Protein AF-A0A7S2Z656-F1 (afdb_monomer_lite)

Organism: NCBI:txid464258

Radius of gyration: 28.04 Å; chains: 1; bounding box: 81×66×57 Å

Secondary structure (DSSP, 8-state):
----STHHHHHHHHTTSS----------SSSSSSTTSSSS-S------------TT---GGGGS--S----TTSHHHHHHHHHHHHHHHHHHHHHHHHHTTT-HHHHHHHHHTTPPPHHHHHHHHSPTT---EEE-TTTTTTTSTT---GGGGEEEEEEEETTEEEEEEEE-TTTGGG-B-HHHHHHHHHHHHHHHHTT--EEEEEEE--B-GGGGGGTSSSTTSTHHHHHHHHHHHHTT--EEEEEEEEE-GGGGHHHHTSSEEEE-TTSS--

pLDDT: mean 81.12, std 24.1, range [29.09, 98.69]

Structure (mmCIF, N/CA/C/O backbone):
data_AF-A0A7S2Z656-F1
#
_entry.id   AF-A0A7S2Z656-F1
#
loop_
_atom_site.group_PDB
_atom_site.id
_atom_site.type_symbol
_atom_site.label_atom_id
_atom_site.label_alt_id
_atom_site.label_comp_id
_atom_site.label_asym_id
_atom_site.label_entity_id
_atom_site.label_seq_id
_atom_site.pdbx_PDB_ins_code
_atom_site.Cartn_x
_atom_site.Cartn_y
_atom_site.Cartn_z
_atom_site.occupancy
_atom_site.B_iso_or_equiv
_atom_site.auth_seq_id
_atom_site.auth_comp_id
_atom_site.auth_asym_id
_atom_site.auth_atom_id
_atom_site.pdbx_PDB_model_num
ATOM 1 N N . MET A 1 1 ? -17.401 15.871 -25.316 1.00 32.41 1 MET A N 1
ATOM 2 C CA . MET A 1 1 ? -17.814 14.652 -26.057 1.00 32.41 1 MET A CA 1
ATOM 3 C C . MET A 1 1 ? -16.528 13.910 -26.417 1.00 32.41 1 MET A C 1
ATOM 5 O O . MET A 1 1 ? -15.696 14.528 -27.047 1.00 32.41 1 MET A O 1
ATOM 9 N N . SER A 1 2 ? -16.171 12.695 -26.002 1.00 30.98 2 SER A N 1
ATOM 10 C CA . SER A 1 2 ? -16.834 11.557 -25.362 1.00 30.98 2 SER A CA 1
ATOM 11 C C . SER A 1 2 ? -15.765 10.819 -24.525 1.00 30.98 2 SER A C 1
ATOM 13 O O . SER A 1 2 ? -14.747 10.398 -25.069 1.00 30.98 2 SER A O 1
ATOM 15 N N . SER A 1 3 ? -15.976 10.663 -23.212 1.00 32.66 3 SER A N 1
ATOM 16 C CA . SER A 1 3 ? -15.081 9.944 -22.279 1.00 32.66 3 SER A CA 1
ATOM 17 C C . SER A 1 3 ? -15.371 8.432 -22.198 1.00 32.66 3 SER A C 1
ATOM 19 O O . SER A 1 3 ? -14.953 7.751 -21.266 1.00 32.66 3 SER A O 1
ATOM 21 N N . SER A 1 4 ? -16.078 7.877 -23.186 1.00 32.91 4 SER A N 1
ATOM 22 C CA . SER A 1 4 ? -16.589 6.497 -23.164 1.00 32.91 4 SER A CA 1
ATOM 23 C C . SER A 1 4 ? -15.585 5.436 -23.662 1.00 32.91 4 SER A C 1
ATOM 25 O O . SER A 1 4 ? -15.731 4.251 -23.366 1.00 32.91 4 SER A O 1
ATOM 27 N N . SER A 1 5 ? -14.529 5.831 -24.384 1.00 32.47 5 SER A N 1
ATOM 28 C CA . SER A 1 5 ? -13.668 4.881 -25.115 1.00 32.47 5 SER A CA 1
ATOM 29 C C . SER A 1 5 ? -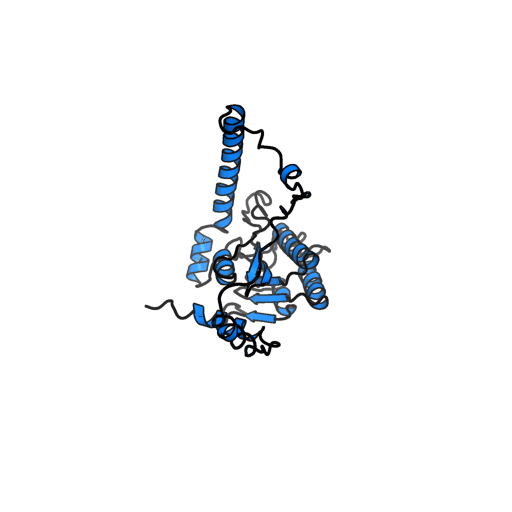12.594 4.184 -24.255 1.00 32.47 5 SER A C 1
ATOM 31 O O . SER A 1 5 ? -12.177 3.067 -24.561 1.00 32.47 5 SER A O 1
ATOM 33 N N . ALA A 1 6 ? -12.179 4.780 -23.130 1.00 37.09 6 ALA A N 1
ATOM 34 C CA . ALA A 1 6 ? -11.079 4.248 -22.313 1.00 37.09 6 ALA A CA 1
ATOM 35 C C . ALA A 1 6 ? -11.464 3.017 -21.463 1.00 37.09 6 ALA A C 1
ATOM 37 O O . ALA A 1 6 ? -10.620 2.157 -21.221 1.00 37.09 6 ALA A O 1
ATOM 38 N N . ARG A 1 7 ? -12.744 2.864 -21.080 1.00 36.34 7 ARG A N 1
ATOM 39 C CA . ARG A 1 7 ? -13.218 1.702 -20.296 1.00 36.34 7 ARG A CA 1
ATOM 40 C C . ARG A 1 7 ? -13.149 0.379 -21.069 1.00 36.34 7 ARG A C 1
ATOM 42 O O . ARG A 1 7 ? -12.982 -0.669 -20.458 1.00 36.34 7 ARG A O 1
ATOM 49 N N . LYS A 1 8 ? -13.261 0.396 -22.403 1.00 32.91 8 LYS A N 1
ATOM 50 C CA . LYS A 1 8 ? -13.384 -0.839 -23.203 1.00 32.91 8 LYS A CA 1
ATOM 51 C C . LYS A 1 8 ? -12.058 -1.531 -23.538 1.00 32.91 8 LYS A C 1
ATOM 53 O O . LYS A 1 8 ? -12.087 -2.714 -23.861 1.00 32.91 8 LYS A O 1
ATOM 58 N N . ARG A 1 9 ? -10.904 -0.854 -23.450 1.00 32.84 9 ARG A N 1
ATOM 59 C CA . ARG A 1 9 ? -9.610 -1.467 -23.829 1.00 32.84 9 ARG A CA 1
ATOM 60 C C . ARG A 1 9 ? -8.923 -2.270 -22.726 1.00 32.84 9 ARG A C 1
ATOM 62 O O . ARG A 1 9 ? -8.186 -3.181 -23.066 1.00 32.84 9 ARG A O 1
ATOM 69 N N . LEU A 1 10 ? -9.185 -1.989 -21.449 1.00 35.34 10 LEU A N 1
ATOM 70 C CA . LEU A 1 10 ? -8.609 -2.758 -20.331 1.00 35.34 10 LEU A CA 1
ATOM 71 C C . LEU A 1 10 ? -9.388 -4.053 -20.036 1.00 35.34 10 LEU A C 1
ATOM 73 O O . LEU A 1 10 ? -8.791 -5.070 -19.701 1.00 35.34 10 LEU A O 1
ATOM 77 N N . LEU A 1 11 ? -10.709 -4.049 -20.243 1.00 38.12 11 LEU A N 1
ATOM 78 C CA . LEU A 1 11 ? -11.568 -5.227 -20.040 1.00 38.12 11 LEU A CA 1
ATOM 79 C C . LEU A 1 11 ? -11.436 -6.283 -21.153 1.00 38.12 11 LEU A C 1
ATOM 81 O O . LEU A 1 11 ? -11.647 -7.467 -20.906 1.00 38.12 11 LEU A O 1
ATOM 85 N N . GLY A 1 12 ? -11.077 -5.871 -22.375 1.00 30.33 12 GLY A N 1
ATOM 86 C CA . GLY A 1 12 ? -10.987 -6.773 -23.531 1.00 30.33 12 GLY A CA 1
ATOM 87 C C . GLY A 1 12 ? -9.816 -7.756 -23.471 1.00 30.33 12 GLY A C 1
ATOM 88 O O . GLY A 1 12 ? -9.918 -8.858 -24.007 1.00 30.33 12 GLY A O 1
ATOM 89 N N . THR A 1 13 ? -8.725 -7.384 -22.802 1.00 37.53 13 THR A N 1
ATOM 90 C CA . THR A 1 13 ? -7.553 -8.251 -22.642 1.00 37.53 13 THR A CA 1
ATOM 91 C C . THR A 1 13 ? -7.741 -9.221 -21.482 1.00 37.53 13 THR A C 1
ATOM 93 O O . THR A 1 13 ? -7.454 -10.393 -21.660 1.00 37.53 13 THR A O 1
ATOM 96 N N . ALA A 1 14 ? -8.325 -8.799 -20.353 1.00 36.00 14 ALA A N 1
ATOM 97 C CA . ALA A 1 14 ? -8.536 -9.665 -19.184 1.00 36.00 14 ALA A CA 1
ATOM 98 C C . ALA A 1 14 ? -9.486 -10.855 -19.448 1.00 36.00 14 ALA A C 1
ATOM 100 O O . ALA A 1 14 ? -9.291 -11.943 -18.909 1.00 36.00 14 ALA A O 1
ATOM 101 N N . GLY A 1 15 ? -10.490 -10.678 -20.315 1.00 33.12 15 GLY A N 1
ATOM 102 C CA . GLY A 1 15 ? -11.538 -11.678 -20.555 1.00 33.12 15 GLY A CA 1
ATOM 103 C C . GLY A 1 15 ? -11.130 -12.915 -21.367 1.00 33.12 15 GLY A C 1
ATOM 104 O O . GLY A 1 15 ? -11.911 -13.859 -21.444 1.00 33.12 15 GLY A O 1
ATOM 105 N N . ARG A 1 16 ? -9.935 -12.951 -21.978 1.00 34.66 16 ARG A N 1
ATOM 106 C CA . ARG A 1 16 ? -9.470 -14.112 -22.768 1.00 34.66 16 ARG A CA 1
ATOM 107 C C . ARG A 1 16 ? -8.571 -15.089 -22.001 1.00 34.66 16 ARG A C 1
ATOM 109 O O . ARG A 1 16 ? -8.276 -16.151 -22.534 1.00 34.66 16 ARG A O 1
ATOM 116 N N . PHE A 1 17 ? -8.177 -14.778 -20.765 1.00 41.44 17 PHE A N 1
ATOM 117 C CA . PHE A 1 17 ? -7.132 -15.531 -20.054 1.00 41.44 17 PHE A CA 1
ATOM 118 C C . PHE A 1 17 ? -7.624 -16.683 -19.158 1.00 41.44 17 PHE A C 1
ATOM 120 O O . PHE A 1 17 ? -6.795 -17.440 -18.664 1.00 41.44 17 PHE A O 1
ATOM 127 N N . PHE A 1 18 ? -8.938 -16.874 -18.958 1.00 35.19 18 PHE A N 1
ATOM 128 C CA . PHE A 1 18 ? -9.457 -17.889 -18.014 1.00 35.19 18 PHE A CA 1
ATOM 129 C C . PHE A 1 18 ? -10.428 -18.936 -18.580 1.00 35.19 18 PHE A C 1
ATOM 131 O O . PHE A 1 18 ? -10.964 -19.734 -17.816 1.00 35.19 18 PHE A O 1
ATOM 138 N N . ALA A 1 19 ? -10.649 -18.990 -19.894 1.00 34.12 19 ALA A N 1
ATOM 139 C CA . ALA A 1 19 ? -11.658 -19.875 -20.479 1.00 34.12 19 ALA A CA 1
ATOM 140 C C . ALA A 1 19 ? -11.052 -21.090 -21.198 1.00 34.12 19 ALA A C 1
ATOM 142 O O . ALA A 1 19 ? -10.968 -21.087 -22.421 1.00 34.12 19 ALA A O 1
ATOM 143 N N . LEU A 1 20 ? -10.694 -22.148 -20.462 1.00 30.39 20 LEU A N 1
ATOM 144 C CA . LEU A 1 20 ? -10.602 -23.510 -21.006 1.00 30.39 20 LEU A CA 1
ATOM 145 C C . LEU A 1 20 ? -11.008 -24.540 -19.938 1.00 30.39 20 LEU A C 1
ATOM 147 O O . LEU A 1 20 ? -10.500 -24.508 -18.822 1.00 30.39 20 LEU A O 1
ATOM 151 N N . SER A 1 21 ? -11.881 -25.468 -20.350 1.00 30.23 21 SER A N 1
ATOM 152 C CA . SER A 1 21 ? -12.514 -26.577 -19.609 1.00 30.23 21 SER A CA 1
ATOM 153 C C . SER A 1 21 ? -13.906 -26.273 -19.048 1.00 30.23 21 SER A C 1
ATOM 155 O O . SER A 1 21 ? -14.016 -25.871 -17.897 1.00 30.23 21 SER A O 1
ATOM 157 N N . GLN A 1 22 ? -14.951 -26.488 -19.868 1.00 29.09 22 GLN A N 1
ATOM 158 C CA . GLN A 1 22 ? -16.228 -27.141 -19.503 1.00 29.09 22 GLN A CA 1
ATOM 159 C C . GLN A 1 22 ? -17.096 -27.398 -20.753 1.00 29.09 22 GLN A C 1
ATOM 161 O O . GLN A 1 22 ? -17.398 -26.464 -21.492 1.00 29.09 22 GLN A O 1
ATOM 166 N N . ALA A 1 23 ? -17.526 -28.651 -20.956 1.00 29.42 23 ALA A N 1
ATOM 167 C CA . ALA A 1 23 ? -18.705 -29.065 -21.738 1.00 29.42 23 ALA A CA 1
ATOM 168 C C . ALA A 1 23 ? -18.979 -30.580 -21.529 1.00 29.42 23 ALA A C 1
ATOM 170 O O . ALA A 1 23 ? -18.007 -31.310 -21.325 1.00 29.42 23 ALA A O 1
ATOM 171 N N . PRO A 1 24 ? -20.215 -31.108 -21.716 1.00 38.69 24 PRO A N 1
ATOM 172 C CA . PRO A 1 24 ? -21.533 -30.461 -21.632 1.00 38.69 24 PRO A CA 1
ATOM 173 C C . PRO A 1 24 ? -22.618 -31.268 -20.860 1.00 38.69 24 PRO A C 1
ATOM 175 O O . PRO A 1 24 ? -22.516 -32.469 -20.621 1.00 38.69 24 PRO A O 1
ATOM 178 N N . ASN A 1 25 ? -23.703 -30.560 -20.522 1.00 31.66 25 ASN A N 1
ATOM 179 C CA . ASN A 1 25 ? -24.941 -31.027 -19.884 1.00 31.66 25 ASN A CA 1
ATOM 180 C C . ASN A 1 25 ? -25.800 -31.945 -20.779 1.00 31.66 25 ASN A C 1
ATOM 182 O O . ASN A 1 25 ? -25.908 -31.710 -21.982 1.00 31.66 25 ASN A O 1
ATOM 186 N N . SER A 1 26 ? -26.527 -32.892 -20.165 1.00 32.75 26 SER A N 1
ATOM 187 C CA . SER A 1 26 ? -27.678 -33.583 -20.771 1.00 32.75 26 SER A CA 1
ATOM 188 C C . SER A 1 26 ? -28.983 -33.174 -20.072 1.00 32.75 26 SER A C 1
ATOM 190 O O . SER A 1 26 ? -29.316 -33.610 -18.975 1.00 32.75 26 SER A O 1
ATOM 192 N N . THR A 1 27 ? -29.739 -32.291 -20.717 1.00 43.19 27 THR A N 1
ATOM 193 C CA . THR A 1 27 ? -31.097 -31.896 -20.324 1.00 43.19 27 THR A CA 1
ATOM 194 C C . THR A 1 27 ? -32.070 -32.425 -21.373 1.00 43.19 27 THR A C 1
ATOM 196 O O . THR A 1 27 ? -32.348 -31.734 -22.349 1.00 43.19 27 THR A O 1
ATOM 199 N N . SER A 1 28 ? -32.566 -33.657 -21.217 1.00 41.09 28 SER A N 1
ATOM 200 C CA . SER A 1 28 ? -33.699 -34.137 -22.036 1.00 41.09 28 SER A CA 1
ATOM 201 C C . SER A 1 28 ? -34.571 -35.246 -21.427 1.00 41.09 28 SER A C 1
ATOM 203 O O . SER A 1 28 ? -35.607 -35.553 -22.006 1.00 41.09 28 SER A O 1
ATOM 205 N N . SER A 1 29 ? -34.266 -35.810 -20.250 1.00 41.53 29 SER A N 1
ATOM 206 C CA . SER A 1 29 ? -35.071 -36.917 -19.686 1.00 41.53 29 SER A CA 1
ATOM 207 C C . SER A 1 29 ? -36.074 -36.525 -18.591 1.00 41.53 29 SER A C 1
ATOM 209 O O . SER A 1 29 ? -36.904 -37.343 -18.207 1.00 41.53 29 SER A O 1
ATOM 211 N N . VAL A 1 30 ? -36.057 -35.282 -18.099 1.00 40.91 30 VAL A N 1
ATOM 212 C CA . VAL A 1 30 ? -36.862 -34.893 -16.919 1.00 40.91 30 VAL A CA 1
ATOM 213 C C . VAL A 1 30 ? -38.253 -34.354 -17.289 1.00 40.91 30 VAL A C 1
ATOM 215 O O . VAL A 1 30 ? -39.184 -34.437 -16.495 1.00 40.91 30 VAL A O 1
ATOM 218 N N . VAL A 1 31 ? -38.449 -33.871 -18.520 1.00 41.94 31 VAL A N 1
ATOM 219 C CA . VAL A 1 31 ? -39.712 -33.216 -18.923 1.00 41.94 31 VAL A CA 1
ATOM 220 C C . VAL A 1 31 ? -40.770 -34.216 -19.426 1.00 41.94 31 VAL A C 1
ATOM 222 O O . VAL A 1 31 ? -41.961 -33.927 -19.378 1.00 41.94 31 VAL A O 1
ATOM 225 N N . ALA A 1 32 ? -40.380 -35.435 -19.814 1.00 38.16 32 ALA A N 1
ATOM 226 C CA . ALA A 1 32 ? -41.316 -36.457 -20.303 1.00 38.16 32 ALA A CA 1
ATOM 227 C C . ALA A 1 32 ? -42.025 -37.257 -19.185 1.00 38.16 32 ALA A C 1
ATOM 229 O O . ALA A 1 32 ? -43.077 -37.846 -19.424 1.00 38.16 32 ALA A O 1
ATOM 230 N N . GLY A 1 33 ? -41.491 -37.265 -17.957 1.00 40.03 33 GLY A N 1
ATOM 231 C CA . GLY A 1 33 ? -42.050 -38.044 -16.839 1.00 40.03 33 GLY A CA 1
ATOM 232 C C . GLY A 1 33 ? -43.204 -37.367 -16.088 1.00 40.03 33 GLY A C 1
ATOM 233 O O . GLY A 1 33 ? -44.015 -38.046 -15.464 1.00 40.03 33 GLY A O 1
ATOM 234 N N . VAL A 1 34 ? -43.312 -36.037 -16.161 1.00 40.47 34 VAL A N 1
ATOM 235 C CA . VAL A 1 34 ? -44.259 -35.265 -15.332 1.00 40.47 34 VAL A CA 1
ATOM 236 C C . VAL A 1 34 ? -45.669 -35.221 -15.940 1.00 40.47 34 VAL A C 1
ATOM 238 O O . VAL A 1 34 ? -46.656 -35.163 -15.210 1.00 40.47 34 VAL A O 1
ATOM 241 N N . ALA A 1 35 ? -45.800 -35.347 -17.264 1.00 36.53 35 ALA A N 1
ATOM 242 C CA . ALA A 1 35 ? -47.097 -35.286 -17.947 1.00 36.53 35 ALA A CA 1
ATOM 243 C C . ALA A 1 35 ? -47.928 -36.586 -17.848 1.00 36.53 35 ALA A C 1
ATOM 245 O O . ALA A 1 35 ? -49.148 -36.545 -17.982 1.00 36.53 35 ALA A O 1
ATOM 246 N N . ALA A 1 36 ? -47.306 -37.739 -17.566 1.00 36.53 36 ALA A N 1
ATOM 247 C CA . ALA A 1 36 ? -48.001 -39.033 -17.507 1.00 36.53 36 ALA A CA 1
ATOM 248 C C . ALA A 1 36 ? -48.666 -39.338 -16.145 1.00 36.53 36 ALA A C 1
ATOM 250 O O . ALA A 1 36 ? -49.474 -40.265 -16.048 1.00 36.53 36 ALA A O 1
ATOM 251 N N . ALA A 1 37 ? -48.347 -38.571 -15.096 1.00 37.06 37 ALA A N 1
ATOM 252 C CA . ALA A 1 37 ? -48.831 -38.812 -13.733 1.00 37.06 37 ALA A CA 1
ATOM 253 C C . ALA A 1 37 ? -50.130 -38.059 -13.381 1.00 37.06 37 ALA A C 1
ATOM 255 O O . ALA A 1 37 ? -50.802 -38.424 -12.422 1.00 37.06 37 ALA A O 1
ATOM 256 N N . LEU A 1 38 ? -50.522 -37.045 -14.161 1.00 38.50 38 LEU A N 1
ATOM 257 C CA . LEU A 1 38 ? -51.676 -36.186 -13.849 1.00 38.50 38 LEU A CA 1
ATOM 258 C C . LEU A 1 38 ? -53.011 -36.651 -14.462 1.00 38.50 38 LEU A C 1
ATOM 260 O O . LEU A 1 38 ? -54.037 -36.023 -14.224 1.00 38.50 38 LEU A O 1
ATOM 264 N N . ALA A 1 39 ? -53.031 -37.753 -15.219 1.00 37.53 39 ALA A N 1
ATOM 265 C CA . ALA A 1 39 ? -54.206 -38.178 -15.993 1.00 37.53 39 ALA A CA 1
ATOM 266 C C . ALA A 1 39 ? -54.913 -39.452 -15.486 1.00 37.53 39 ALA A C 1
ATOM 268 O O . ALA A 1 39 ? -55.727 -40.023 -16.210 1.00 37.53 39 ALA A O 1
ATOM 269 N N . ARG A 1 40 ? -54.641 -39.936 -14.265 1.00 38.00 40 ARG A N 1
ATOM 270 C CA . ARG A 1 40 ? -55.334 -41.119 -13.724 1.00 38.00 40 ARG A CA 1
ATOM 271 C C . ARG A 1 40 ? -55.812 -40.924 -12.289 1.00 38.00 40 ARG A C 1
ATOM 273 O O . ARG A 1 40 ? -55.047 -41.076 -11.352 1.00 38.00 40 ARG A O 1
ATOM 280 N N . GLY A 1 41 ? -57.116 -40.673 -12.179 1.00 33.62 41 GLY A N 1
ATOM 281 C CA . GLY A 1 41 ? -58.004 -41.545 -11.410 1.00 33.62 41 GLY A CA 1
ATOM 282 C C . GLY A 1 41 ? -57.984 -41.385 -9.896 1.00 33.62 41 GLY A C 1
ATOM 283 O O . GLY A 1 41 ? -57.070 -41.822 -9.211 1.00 33.62 41 GLY A O 1
ATOM 284 N N . ALA A 1 42 ? -59.078 -40.822 -9.396 1.00 42.62 42 ALA A N 1
ATOM 285 C CA . ALA A 1 42 ? -59.445 -40.750 -7.998 1.00 42.62 42 ALA A CA 1
ATOM 286 C C . ALA A 1 42 ? -59.443 -42.114 -7.289 1.00 42.62 42 ALA A C 1
ATOM 288 O O . ALA A 1 42 ? -59.847 -43.126 -7.854 1.00 42.62 42 ALA A O 1
ATOM 289 N N . GLY A 1 43 ? -59.112 -42.064 -5.997 1.00 43.56 43 GLY A N 1
ATOM 290 C CA . GLY A 1 43 ? -59.461 -43.084 -5.018 1.00 43.56 43 GLY A CA 1
ATOM 291 C C . GLY A 1 43 ? -58.546 -44.296 -5.040 1.00 43.56 43 GLY A C 1
ATOM 292 O O . GLY A 1 43 ? -58.784 -45.215 -5.802 1.00 43.56 43 GLY A O 1
ATOM 293 N N . TRP A 1 44 ? -57.558 -44.301 -4.144 1.00 37.59 44 TRP A N 1
ATOM 294 C CA . TRP A 1 44 ? -57.073 -45.449 -3.365 1.00 37.59 44 TRP A CA 1
ATOM 295 C C . TRP A 1 44 ? -55.816 -44.993 -2.631 1.00 37.59 44 TRP A C 1
ATOM 297 O O . TRP A 1 44 ? -54.798 -44.779 -3.261 1.00 37.59 44 TRP A O 1
ATOM 307 N N . PHE A 1 45 ? -55.940 -44.746 -1.327 1.00 33.28 45 PHE A N 1
ATOM 308 C CA . PHE A 1 45 ? -54.948 -44.937 -0.258 1.00 33.28 45 PHE A CA 1
ATOM 309 C C . PHE A 1 45 ? -55.413 -44.098 0.939 1.00 33.28 45 PHE A C 1
ATOM 311 O O . PHE A 1 45 ? -55.234 -42.883 0.993 1.00 33.28 45 PHE A O 1
ATOM 318 N N . LYS A 1 46 ? -56.054 -44.760 1.911 1.00 38.94 46 LYS A N 1
ATOM 319 C CA . LYS A 1 46 ? -56.186 -44.227 3.271 1.00 38.94 46 LYS A CA 1
ATOM 320 C C . LYS A 1 46 ? -54.765 -44.045 3.808 1.00 38.94 46 LYS A C 1
ATOM 322 O O . LYS A 1 46 ? -54.089 -45.039 4.061 1.00 38.94 46 LYS A O 1
ATOM 327 N N . ALA A 1 47 ? -54.310 -42.804 3.955 1.00 39.91 47 ALA A N 1
ATOM 328 C CA . ALA A 1 47 ? -53.072 -42.525 4.666 1.00 39.91 47 ALA A CA 1
ATOM 329 C C . ALA A 1 47 ? -53.245 -42.967 6.132 1.00 39.91 47 ALA A C 1
ATOM 331 O O . ALA A 1 47 ? -54.251 -42.602 6.750 1.00 39.91 47 ALA A O 1
ATOM 332 N N . PRO A 1 48 ? -52.327 -43.758 6.708 1.00 42.62 48 PRO A N 1
ATOM 333 C CA . PRO A 1 48 ? -52.367 -44.021 8.133 1.00 42.62 48 PRO A CA 1
ATOM 334 C C . PRO A 1 48 ? -52.127 -42.695 8.862 1.00 42.62 48 PRO A C 1
ATOM 336 O O . PRO A 1 48 ? -51.098 -42.048 8.677 1.00 42.62 48 PRO A O 1
ATOM 339 N N . THR A 1 49 ? -53.070 -42.289 9.711 1.00 47.06 49 THR A N 1
ATOM 340 C CA . THR A 1 49 ? -52.911 -41.202 10.689 1.00 47.06 49 THR A CA 1
ATOM 341 C C . THR A 1 49 ? -52.025 -41.667 11.846 1.00 47.06 49 THR A C 1
ATOM 343 O O . THR A 1 49 ? -52.412 -41.606 13.011 1.00 47.06 49 THR A O 1
ATOM 346 N N . ALA A 1 50 ? -50.841 -42.189 11.537 1.00 41.12 50 ALA A N 1
ATOM 347 C CA . ALA A 1 50 ? -49.787 -42.286 12.525 1.00 41.12 50 ALA A CA 1
ATOM 348 C C . ALA A 1 50 ? -49.183 -40.888 12.620 1.00 41.12 50 ALA A C 1
ATOM 350 O O . ALA A 1 50 ? -48.548 -40.414 11.677 1.00 41.12 50 ALA A O 1
ATOM 351 N N . ALA A 1 51 ? -49.439 -40.204 13.734 1.00 44.34 51 ALA A N 1
ATOM 352 C CA . ALA A 1 51 ? -48.701 -39.003 14.075 1.00 44.34 51 ALA A CA 1
ATOM 353 C C . ALA A 1 51 ? -47.212 -39.345 13.968 1.00 44.34 51 ALA A C 1
ATOM 355 O O . ALA A 1 51 ? -46.714 -40.208 14.694 1.00 44.34 51 ALA A O 1
ATOM 356 N N . ILE A 1 52 ? -46.511 -38.704 13.034 1.00 39.66 52 ILE A N 1
ATOM 357 C CA . ILE A 1 52 ? -45.055 -38.700 13.051 1.00 39.66 52 ILE A CA 1
ATOM 358 C C . ILE A 1 52 ? -44.704 -37.974 14.344 1.00 39.66 52 ILE A C 1
ATOM 360 O O . ILE A 1 52 ? -44.757 -36.748 14.416 1.00 39.66 52 ILE A O 1
ATOM 364 N N . SER A 1 53 ? -44.419 -38.739 15.397 1.00 43.22 53 SER A N 1
ATOM 365 C CA . SER A 1 53 ? -43.776 -38.197 16.579 1.00 43.22 53 SER A CA 1
ATOM 366 C C . SER A 1 53 ? -42.411 -37.719 16.113 1.00 43.22 53 SER A C 1
ATOM 368 O O . SER A 1 53 ? -41.503 -38.514 15.869 1.00 43.22 53 SER A O 1
ATOM 370 N N . VAL A 1 54 ? -42.282 -36.408 15.922 1.00 46.44 54 VAL A N 1
ATOM 371 C CA . VAL A 1 54 ? -40.995 -35.745 15.728 1.00 46.44 54 VAL A CA 1
ATOM 372 C C . VAL A 1 54 ? -40.282 -35.783 17.084 1.00 46.44 54 VAL A C 1
ATOM 374 O O . VAL A 1 54 ? -40.150 -34.775 17.767 1.00 46.44 54 VAL A O 1
ATOM 377 N N . THR A 1 55 ? -39.851 -36.967 17.527 1.00 49.06 55 THR A N 1
ATOM 378 C CA . THR A 1 55 ? -39.222 -37.169 18.846 1.00 49.06 55 THR A CA 1
ATOM 379 C C . THR A 1 55 ? -37.750 -36.760 18.874 1.00 49.06 55 THR A C 1
ATOM 381 O O . THR A 1 55 ? -37.004 -37.169 19.755 1.00 49.06 55 THR A O 1
ATOM 384 N N . ALA A 1 56 ? -37.310 -35.952 17.914 1.00 51.81 56 ALA A N 1
ATOM 385 C CA . ALA A 1 56 ? -36.011 -35.304 17.953 1.00 51.81 56 ALA A CA 1
ATOM 386 C C . ALA A 1 56 ? -36.003 -34.110 16.994 1.00 51.81 56 ALA A C 1
ATOM 388 O O . ALA A 1 56 ? -35.300 -34.105 15.983 1.00 51.81 56 ALA A O 1
ATOM 389 N N . ALA A 1 57 ? -36.760 -33.058 17.317 1.00 48.88 57 ALA A N 1
ATOM 390 C CA . ALA A 1 57 ? -36.293 -31.735 16.933 1.00 48.88 57 ALA A CA 1
ATOM 391 C C . ALA A 1 57 ? -34.903 -31.588 17.571 1.00 48.88 57 ALA A C 1
ATOM 393 O O . ALA A 1 57 ? -34.797 -31.470 18.791 1.00 48.88 57 ALA A O 1
ATOM 394 N N . ARG A 1 58 ? -33.824 -31.697 16.782 1.00 48.22 58 ARG A N 1
ATOM 395 C CA . ARG A 1 58 ? -32.481 -31.349 17.262 1.00 48.22 58 ARG A CA 1
ATOM 396 C C . ARG A 1 58 ? -32.600 -29.943 17.840 1.00 48.22 58 ARG A C 1
ATOM 398 O O . ARG A 1 58 ? -32.875 -29.002 17.099 1.00 48.22 58 ARG A O 1
ATOM 405 N N . ALA A 1 59 ? -32.461 -29.819 19.156 1.00 54.16 59 ALA A N 1
ATOM 406 C CA . ALA A 1 59 ? -32.554 -28.556 19.865 1.00 54.16 59 ALA A CA 1
ATOM 407 C C . ALA A 1 59 ? -31.333 -27.688 19.518 1.00 54.16 59 ALA A C 1
ATOM 409 O O . ALA A 1 59 ? -30.395 -27.564 20.295 1.00 54.16 59 ALA A O 1
ATOM 410 N N . TYR A 1 60 ? -31.334 -27.084 18.328 1.00 55.91 60 TYR A N 1
ATOM 411 C CA . TYR A 1 60 ? -30.386 -26.033 17.946 1.00 55.91 60 TYR A CA 1
ATOM 412 C C . TYR A 1 60 ? -30.600 -24.744 18.762 1.00 55.91 60 TYR A C 1
ATOM 414 O O . TYR A 1 60 ? -29.754 -23.856 18.735 1.00 55.91 60 TYR A O 1
ATOM 422 N N . PHE A 1 61 ? -31.700 -24.650 19.519 1.00 55.28 61 PHE A N 1
ATOM 423 C CA . PHE A 1 61 ? -32.035 -23.499 20.359 1.00 55.28 61 PHE A CA 1
ATOM 424 C C . PHE A 1 61 ? -31.084 -23.276 21.546 1.00 55.28 61 PHE A C 1
ATOM 426 O O . PHE A 1 61 ? -31.048 -22.164 22.055 1.00 55.28 61 PHE A O 1
ATOM 433 N N . ASN A 1 62 ? -30.279 -24.269 21.943 1.00 57.25 62 ASN A N 1
ATOM 434 C CA . ASN A 1 62 ? -29.331 -24.127 23.060 1.00 57.25 62 ASN A CA 1
ATOM 435 C C . ASN A 1 62 ? -27.947 -23.584 22.648 1.00 57.25 62 ASN A C 1
ATOM 437 O O . ASN A 1 62 ? -27.071 -23.474 23.496 1.00 57.25 62 ASN A O 1
ATOM 441 N N . ASN A 1 63 ? -27.744 -23.254 21.365 1.00 65.44 63 ASN A N 1
ATOM 442 C CA . ASN A 1 63 ? -26.495 -22.674 20.845 1.00 65.44 63 ASN A CA 1
ATOM 443 C C . ASN A 1 63 ? -26.681 -21.251 20.289 1.00 65.44 63 ASN A C 1
ATOM 445 O O . ASN A 1 63 ? -25.764 -20.707 19.671 1.00 65.44 63 ASN A O 1
ATOM 449 N N . ALA A 1 64 ? -27.860 -20.648 20.460 1.00 70.81 64 ALA A N 1
ATOM 450 C CA . ALA A 1 64 ? -27.976 -19.210 20.283 1.00 70.81 64 ALA A CA 1
ATOM 451 C C . ALA A 1 64 ? -27.195 -18.560 21.429 1.00 70.81 64 ALA A C 1
ATOM 453 O O . ALA A 1 64 ? -27.402 -18.939 22.579 1.00 70.81 64 ALA A O 1
ATOM 454 N N . LEU A 1 65 ? -26.294 -17.616 21.124 1.00 73.62 65 LEU A N 1
ATOM 455 C CA . LEU A 1 65 ? -25.789 -16.691 22.143 1.00 73.62 65 LEU A CA 1
ATOM 456 C C . LEU A 1 65 ? -27.017 -16.208 22.928 1.00 73.62 65 LEU A C 1
ATOM 458 O O . LEU A 1 65 ? -27.980 -15.765 22.292 1.00 73.62 65 LEU A O 1
ATOM 462 N N . ASP A 1 66 ? -27.028 -16.397 24.252 1.00 62.44 66 ASP A N 1
ATOM 463 C CA . ASP A 1 66 ? -28.173 -16.055 25.102 1.00 62.44 66 ASP A CA 1
ATOM 464 C C . ASP A 1 66 ? -28.706 -14.656 24.760 1.00 62.44 66 ASP A C 1
ATOM 466 O O . ASP A 1 66 ? -27.960 -13.797 24.278 1.00 62.44 66 ASP A O 1
ATOM 470 N N . ARG A 1 67 ? -30.010 -14.424 24.988 1.00 69.38 67 ARG A N 1
ATOM 471 C CA . ARG A 1 67 ? -30.663 -13.124 24.743 1.00 69.38 67 ARG A CA 1
ATOM 472 C C . ARG A 1 67 ? -29.732 -11.997 25.192 1.00 69.38 67 ARG A C 1
ATOM 474 O O . ARG A 1 67 ? -29.376 -11.957 26.364 1.00 69.38 67 ARG A O 1
ATOM 481 N N . CYS A 1 68 ? -29.334 -11.134 24.250 1.00 75.75 68 CYS A N 1
ATOM 482 C CA . CYS A 1 68 ? -28.376 -10.051 24.469 1.00 75.75 68 CYS A CA 1
ATOM 483 C C . CYS A 1 68 ? -28.694 -9.324 25.782 1.00 75.75 68 CYS A C 1
ATOM 485 O O . CYS A 1 68 ? -29.681 -8.599 25.861 1.00 75.75 68 CYS A O 1
ATOM 487 N N . ALA A 1 69 ? -27.873 -9.557 26.809 1.00 80.38 69 ALA A N 1
ATOM 488 C CA . ALA A 1 69 ? -28.085 -9.021 28.155 1.00 80.38 69 ALA A CA 1
ATOM 489 C C . ALA A 1 69 ? -27.771 -7.518 28.249 1.00 80.38 69 ALA A C 1
ATOM 491 O O . ALA A 1 69 ? -27.975 -6.899 29.289 1.00 80.38 69 ALA A O 1
ATOM 492 N N . VAL A 1 70 ? -27.256 -6.938 27.164 1.00 88.50 70 VAL A N 1
ATOM 493 C CA . VAL A 1 70 ? -26.950 -5.516 27.050 1.00 88.50 70 VAL A CA 1
ATOM 494 C C . VAL A 1 70 ? -28.205 -4.783 26.590 1.00 88.50 70 VAL A C 1
ATOM 496 O O . VAL A 1 70 ? -28.667 -5.002 25.469 1.00 88.50 70 VAL A O 1
ATOM 499 N N . ASP A 1 71 ? -28.732 -3.908 27.445 1.00 90.00 71 ASP A N 1
ATOM 500 C CA . ASP A 1 71 ? -29.840 -3.011 27.116 1.00 90.00 71 ASP A CA 1
ATOM 501 C C . ASP A 1 71 ? -29.306 -1.672 26.557 1.00 90.00 71 ASP A C 1
ATOM 503 O O . ASP A 1 71 ? -28.667 -0.910 27.296 1.00 90.00 71 ASP A O 1
ATOM 507 N N . PRO A 1 72 ? -29.584 -1.345 25.277 1.00 91.94 72 PRO A N 1
ATOM 508 C CA . PRO A 1 72 ? -29.143 -0.101 24.648 1.00 91.94 72 PRO A CA 1
ATOM 509 C C . PRO A 1 72 ? -29.720 1.181 25.263 1.00 91.94 72 PRO A C 1
ATOM 511 O O . PRO A 1 72 ? -29.238 2.272 24.956 1.00 91.94 72 PRO A O 1
ATOM 514 N N . GLN A 1 73 ? -30.776 1.076 26.075 1.00 93.38 73 GLN A N 1
ATOM 515 C CA . GLN A 1 73 ? -31.423 2.221 26.720 1.00 93.38 73 GLN A CA 1
ATOM 516 C C . GLN A 1 73 ? -30.771 2.604 28.052 1.00 93.38 73 GLN A C 1
ATOM 518 O O . GLN A 1 73 ? -31.085 3.657 28.603 1.00 93.38 73 GLN A O 1
ATOM 523 N N . THR A 1 74 ? -29.855 1.782 28.567 1.00 95.94 74 THR A N 1
ATOM 524 C CA . THR A 1 74 ? -29.142 2.086 29.810 1.00 95.94 74 THR A CA 1
ATOM 525 C C . THR A 1 74 ? -28.184 3.262 29.636 1.00 95.94 74 THR A C 1
ATOM 527 O O . THR A 1 74 ? -27.558 3.434 28.589 1.00 95.94 74 THR A O 1
ATOM 530 N N . GLN A 1 75 ? -28.033 4.057 30.697 1.00 95.94 75 GLN A N 1
ATOM 531 C CA . GLN A 1 75 ? -27.102 5.187 30.730 1.00 95.94 75 GLN A CA 1
ATOM 532 C C . GLN A 1 75 ? -25.658 4.739 30.449 1.00 95.94 75 GLN A C 1
ATOM 534 O O . GLN A 1 75 ? -24.964 5.353 29.644 1.00 95.94 75 GLN A O 1
ATOM 539 N N . GLU A 1 76 ? -25.236 3.619 31.045 1.00 95.88 76 GLU A N 1
ATOM 540 C CA . GLU A 1 76 ? -23.907 3.032 30.835 1.00 95.88 76 GLU A CA 1
ATOM 541 C C . GLU A 1 76 ? -23.649 2.707 29.355 1.00 95.88 76 GLU A C 1
ATOM 543 O O . GLU A 1 76 ? -22.593 3.039 28.811 1.00 95.88 76 GLU A O 1
ATOM 548 N N . PHE A 1 77 ? -24.621 2.100 28.662 1.00 96.69 77 PHE A N 1
ATOM 549 C CA . PHE A 1 77 ? -24.489 1.816 27.234 1.00 96.69 77 PHE A CA 1
ATOM 550 C C . PHE A 1 77 ? -24.352 3.099 26.410 1.00 96.69 77 PHE A C 1
ATOM 552 O O . PHE A 1 77 ? -23.525 3.161 25.498 1.00 96.69 77 PHE A O 1
ATOM 559 N N . GLN A 1 78 ? -25.146 4.125 26.723 1.00 96.75 78 GLN A N 1
ATOM 560 C CA . GLN A 1 78 ? -25.110 5.402 26.009 1.00 96.75 78 GLN A CA 1
ATOM 561 C C . GLN A 1 78 ? -23.768 6.123 26.192 1.00 96.75 78 GLN A C 1
ATOM 563 O O . GLN A 1 78 ? -23.222 6.641 25.217 1.00 96.75 78 GLN A O 1
ATOM 568 N N . GLU A 1 79 ? -23.197 6.100 27.397 1.00 97.31 79 GLU A N 1
ATOM 569 C CA . GLU A 1 79 ? -21.878 6.673 27.689 1.00 97.31 79 GLU A CA 1
ATOM 570 C C . GLU A 1 79 ? -20.755 5.922 26.961 1.00 97.31 79 GLU A C 1
ATOM 572 O O . GLU A 1 79 ? -19.929 6.542 26.283 1.00 97.31 79 GLU A O 1
ATOM 577 N N . ASN A 1 80 ? -20.770 4.586 27.014 1.00 97.19 80 ASN A N 1
ATOM 578 C CA . ASN A 1 80 ? -19.813 3.739 26.296 1.00 97.19 80 ASN A CA 1
ATOM 579 C C . ASN A 1 80 ? -19.893 3.952 24.780 1.00 97.19 80 ASN A C 1
ATOM 581 O O . ASN A 1 80 ? -18.869 4.059 24.098 1.00 97.19 80 ASN A O 1
ATOM 585 N N . ARG A 1 81 ? -21.116 4.060 24.249 1.00 97.12 81 ARG A N 1
ATOM 586 C CA . ARG A 1 81 ? -21.346 4.351 22.838 1.00 97.12 81 ARG A CA 1
ATOM 587 C C . ARG A 1 81 ? -20.815 5.729 22.459 1.00 97.12 81 ARG A C 1
ATOM 589 O O . ARG A 1 81 ? -20.084 5.823 21.481 1.00 97.12 81 ARG A O 1
ATOM 596 N N . ALA A 1 82 ? -21.109 6.769 23.236 1.00 97.50 82 ALA A N 1
ATOM 597 C CA . ALA A 1 82 ? -20.618 8.119 22.963 1.00 97.50 82 ALA A CA 1
ATOM 598 C C . ALA A 1 82 ? -19.079 8.193 22.973 1.00 97.50 82 ALA A C 1
ATOM 600 O O . ALA A 1 82 ? -18.477 8.854 22.122 1.00 97.50 82 ALA A O 1
ATOM 601 N N . ALA A 1 83 ? -18.429 7.480 23.899 1.00 98.00 83 ALA A N 1
ATOM 602 C CA . ALA A 1 83 ? -16.974 7.380 23.946 1.00 98.00 83 ALA A CA 1
ATOM 603 C C . ALA A 1 83 ? -16.402 6.684 22.698 1.00 98.00 83 ALA A C 1
ATOM 605 O O . ALA A 1 83 ? -15.442 7.182 22.104 1.00 98.00 83 ALA A O 1
ATOM 606 N N . MET A 1 84 ? -17.009 5.573 22.267 1.00 98.38 84 MET A N 1
ATOM 607 C CA . MET A 1 84 ? -16.593 4.854 21.061 1.00 98.38 84 MET A CA 1
ATOM 608 C C . MET A 1 84 ? -16.838 5.677 19.791 1.00 98.38 84 MET A C 1
ATOM 610 O O . MET A 1 84 ? -15.942 5.790 18.957 1.00 98.38 84 MET A O 1
ATOM 614 N N . ASP A 1 85 ? -18.002 6.316 19.668 1.00 98.19 85 ASP A N 1
ATOM 615 C CA . ASP A 1 85 ? -18.367 7.146 18.516 1.00 98.19 85 ASP A CA 1
ATOM 616 C C . ASP A 1 85 ? -17.357 8.290 18.316 1.00 98.19 85 ASP A C 1
ATOM 618 O O . ASP A 1 85 ? -16.963 8.584 17.186 1.00 98.19 85 ASP A O 1
ATOM 622 N N . LYS A 1 86 ? -16.840 8.875 19.407 1.00 98.31 86 LYS A N 1
ATOM 623 C CA . LYS A 1 86 ? -15.766 9.878 19.348 1.00 98.31 86 LYS A CA 1
ATOM 624 C C . LYS A 1 86 ? -14.465 9.315 18.762 1.00 98.31 86 LYS A C 1
ATOM 626 O O . LYS A 1 86 ? -13.816 9.993 17.964 1.00 98.31 86 LYS A O 1
ATOM 631 N N . LEU A 1 87 ? -14.076 8.095 19.140 1.00 98.19 87 LEU A N 1
ATOM 632 C CA . LEU A 1 87 ? -12.880 7.433 18.604 1.00 98.19 87 LEU A CA 1
ATOM 633 C C . LEU A 1 87 ? -13.056 7.071 17.125 1.00 98.19 87 LEU A C 1
ATOM 635 O O . LEU A 1 87 ? -12.148 7.303 16.327 1.00 98.19 87 LEU A O 1
ATOM 639 N N . VAL A 1 88 ? -14.233 6.562 16.746 1.00 98.19 88 VAL A N 1
ATOM 640 C CA . VAL A 1 88 ? -14.559 6.237 15.351 1.00 98.19 88 VAL A CA 1
ATOM 641 C C . VAL A 1 88 ? -14.557 7.490 14.476 1.00 98.19 88 VAL A C 1
ATOM 643 O O . VAL A 1 88 ? -13.985 7.462 13.388 1.00 98.19 88 VAL A O 1
ATOM 646 N N . ALA A 1 89 ? -15.123 8.601 14.951 1.00 98.06 89 ALA A N 1
ATOM 647 C CA . ALA A 1 89 ? -15.093 9.871 14.228 1.00 98.06 89 ALA A CA 1
ATOM 648 C C . ALA A 1 89 ? -13.656 10.386 14.025 1.00 98.06 89 ALA A C 1
ATOM 650 O O . ALA A 1 89 ? -13.313 10.861 12.941 1.00 98.06 89 ALA A O 1
ATOM 651 N N . GLY A 1 90 ? -12.794 10.242 15.040 1.00 97.62 90 GLY A N 1
ATOM 652 C CA . GLY A 1 90 ? -11.366 10.553 14.924 1.00 97.62 90 GLY A CA 1
ATOM 653 C C . GLY A 1 90 ? -10.673 9.704 13.855 1.00 97.62 90 GLY A C 1
ATOM 654 O O . GLY A 1 90 ? -10.028 10.245 12.958 1.00 97.62 90 GLY A O 1
ATOM 655 N N . LEU A 1 91 ? -10.891 8.386 13.895 1.00 96.50 91 LEU A N 1
ATOM 656 C CA . LEU A 1 91 ? -10.367 7.439 12.908 1.00 96.50 91 LEU A CA 1
ATOM 657 C C . LEU A 1 91 ? -10.820 7.780 11.478 1.00 96.50 91 LEU A C 1
ATOM 659 O O . LEU A 1 91 ? -10.011 7.771 10.553 1.00 96.50 91 LEU A O 1
ATOM 663 N N . GLN A 1 92 ? -12.099 8.106 11.285 1.00 96.25 92 GLN A N 1
ATOM 664 C CA . GLN A 1 92 ? -12.640 8.484 9.976 1.00 96.25 92 GLN A CA 1
ATOM 665 C C . GLN A 1 92 ? -11.996 9.770 9.443 1.00 96.25 92 GLN A C 1
ATOM 667 O O . GLN A 1 92 ? -11.563 9.802 8.291 1.00 96.25 92 GLN A O 1
ATOM 672 N N . SER A 1 93 ? -11.854 10.793 10.290 1.00 96.56 93 SER A N 1
ATOM 673 C CA . SER A 1 93 ? -11.197 12.059 9.936 1.00 96.56 93 SER A CA 1
ATOM 674 C C . SER A 1 93 ? -9.735 11.860 9.514 1.00 96.56 93 SER A C 1
ATOM 676 O O . SER A 1 93 ? -9.283 12.393 8.495 1.00 96.56 93 SER A O 1
ATOM 678 N N . ASP A 1 94 ? -8.992 11.031 10.248 1.00 94.62 94 ASP A N 1
ATOM 679 C CA . ASP A 1 94 ? -7.618 10.676 9.895 1.00 94.62 94 ASP A CA 1
ATOM 680 C C . ASP A 1 94 ? -7.538 9.917 8.571 1.00 94.62 94 ASP A C 1
ATOM 682 O O . ASP A 1 94 ? -6.706 10.241 7.722 1.00 94.62 94 ASP A O 1
ATOM 686 N N . MET A 1 95 ? -8.415 8.932 8.362 1.00 94.06 95 MET A N 1
ATOM 687 C CA . MET A 1 95 ? -8.474 8.174 7.113 1.00 94.06 95 MET A CA 1
ATOM 688 C C . MET A 1 95 ? -8.768 9.086 5.918 1.00 94.06 95 MET A C 1
ATOM 690 O O . MET A 1 95 ? -8.101 8.980 4.886 1.00 94.06 95 MET A O 1
ATOM 694 N N . GLU A 1 96 ? -9.705 10.025 6.061 1.00 94.00 96 GLU A N 1
ATOM 695 C CA . GLU A 1 96 ? -9.998 11.030 5.039 1.00 94.00 96 GLU A CA 1
ATOM 696 C C . GLU A 1 96 ? -8.782 11.912 4.754 1.00 94.00 96 GLU A C 1
ATOM 698 O O . GLU A 1 96 ? -8.430 12.124 3.591 1.00 94.00 96 GLU A O 1
ATOM 703 N N . ARG A 1 97 ? -8.088 12.390 5.790 1.00 94.44 97 ARG A N 1
ATOM 704 C CA . ARG A 1 97 ? -6.866 13.188 5.642 1.00 94.44 97 ARG A CA 1
ATOM 705 C C . ARG A 1 97 ? -5.764 12.411 4.924 1.00 94.44 97 ARG A C 1
ATOM 707 O O . ARG A 1 97 ? -5.208 12.921 3.953 1.00 94.44 97 ARG A O 1
ATOM 714 N N . ILE A 1 98 ? -5.477 11.185 5.354 1.00 94.56 98 ILE A N 1
ATOM 715 C CA . ILE A 1 98 ? -4.459 10.306 4.759 1.00 94.56 98 ILE A CA 1
ATOM 716 C C . ILE A 1 98 ? -4.808 9.982 3.300 1.00 94.56 98 ILE A C 1
ATOM 718 O O . ILE A 1 98 ? -3.925 9.922 2.442 1.00 94.56 98 ILE A O 1
ATOM 722 N N . SER A 1 99 ? -6.097 9.814 2.986 1.00 92.62 99 SER A N 1
ATOM 723 C CA . SER A 1 99 ? -6.557 9.493 1.631 1.00 92.62 99 SER A CA 1
ATOM 724 C C . SER A 1 99 ? -6.250 10.579 0.591 1.00 92.62 99 SER A C 1
ATOM 726 O O . SER A 1 99 ? -6.181 10.263 -0.598 1.00 92.62 99 SER A O 1
ATOM 728 N N . LYS A 1 100 ? -5.990 11.824 1.025 1.00 92.69 100 LYS A N 1
ATOM 729 C CA . LYS A 1 100 ? -5.613 12.958 0.159 1.00 92.69 100 LYS A CA 1
ATOM 730 C C . LYS A 1 100 ? -4.180 12.866 -0.388 1.00 92.69 100 LYS A C 1
ATOM 732 O O . LYS A 1 100 ? -3.803 13.688 -1.226 1.00 92.69 100 LYS A O 1
ATOM 737 N N . GLY A 1 101 ? -3.384 11.887 0.052 1.00 92.50 101 GLY A N 1
ATOM 738 C CA . GLY A 1 101 ? -2.029 11.653 -0.452 1.00 92.50 101 GLY A CA 1
ATOM 739 C C . GLY A 1 101 ? -1.096 12.836 -0.181 1.00 92.50 101 GLY A C 1
ATOM 740 O O . GLY A 1 101 ? -1.153 13.461 0.873 1.00 92.50 101 GLY A O 1
ATOM 741 N N . GLY A 1 102 ? -0.233 13.178 -1.140 1.00 90.62 102 GLY A N 1
ATOM 742 C CA . GLY A 1 102 ? 0.787 14.230 -0.995 1.00 90.62 102 GLY A CA 1
ATOM 743 C C . GLY A 1 102 ? 0.280 15.680 -0.980 1.00 90.62 102 GLY A C 1
ATOM 744 O O . GLY A 1 102 ? 1.088 16.598 -1.129 1.00 90.62 102 GLY A O 1
ATOM 745 N N . GLY A 1 103 ? -1.030 15.896 -0.837 1.00 92.56 103 GLY A N 1
ATOM 746 C CA . GLY A 1 103 ? -1.669 17.211 -0.805 1.00 92.56 103 GLY A CA 1
ATOM 747 C C . GLY A 1 103 ? -2.164 17.705 -2.168 1.00 92.56 103 GLY A C 1
ATOM 748 O O . GLY A 1 103 ? -1.828 17.168 -3.227 1.00 92.56 103 GLY A O 1
ATOM 749 N N . GLU A 1 104 ? -2.972 18.767 -2.143 1.00 92.75 104 GLU A N 1
ATOM 750 C CA . GLU A 1 104 ? -3.718 19.252 -3.314 1.00 92.75 104 GLU A CA 1
ATOM 751 C C . GLU A 1 104 ? -2.827 19.630 -4.501 1.00 92.75 104 GLU A C 1
ATOM 753 O O . GLU A 1 104 ? -3.139 19.302 -5.643 1.00 92.75 104 GLU A O 1
ATOM 758 N N . GLU A 1 105 ? -1.691 20.280 -4.253 1.00 92.12 105 GLU A N 1
ATOM 759 C CA . GLU A 1 105 ? -0.782 20.710 -5.320 1.00 92.12 105 GLU A CA 1
ATOM 760 C C . GLU A 1 105 ? -0.108 19.525 -6.028 1.00 92.12 105 GLU A C 1
ATOM 762 O O . GLU A 1 105 ? 0.071 19.533 -7.251 1.00 92.12 105 GLU A O 1
ATOM 767 N N . ALA A 1 106 ? 0.222 18.464 -5.283 1.00 92.50 106 ALA A N 1
ATOM 768 C CA . ALA A 1 106 ? 0.767 17.237 -5.855 1.00 92.50 106 ALA A CA 1
ATOM 769 C C . ALA A 1 106 ? -0.293 16.492 -6.683 1.00 92.50 106 ALA A C 1
ATOM 771 O O . ALA A 1 106 ? -0.001 16.041 -7.795 1.00 92.50 106 ALA A O 1
ATOM 772 N N . VAL A 1 107 ? -1.532 16.439 -6.184 1.00 93.12 107 VAL A N 1
ATOM 773 C CA . VAL A 1 107 ? -2.693 15.871 -6.887 1.00 93.12 107 VAL A CA 1
ATOM 774 C C . VAL A 1 107 ? -2.974 16.633 -8.185 1.00 93.12 107 VAL A C 1
ATOM 776 O O . VAL A 1 107 ? -3.012 16.023 -9.254 1.00 93.12 107 VAL A O 1
ATOM 779 N N . LYS A 1 108 ? -3.069 17.970 -8.144 1.00 93.81 108 LYS A N 1
ATOM 780 C CA . LYS A 1 108 ? -3.263 18.817 -9.337 1.00 93.81 108 LYS A CA 1
ATOM 781 C C . LYS A 1 108 ? -2.162 18.591 -10.372 1.00 93.81 108 LYS A C 1
ATOM 783 O O . LYS A 1 108 ? -2.447 18.468 -11.564 1.00 93.81 108 LYS A O 1
ATOM 788 N N . ARG A 1 109 ? -0.901 18.484 -9.937 1.00 92.00 109 ARG A N 1
ATOM 789 C CA . ARG A 1 109 ? 0.234 18.195 -10.826 1.00 92.00 109 ARG A CA 1
ATOM 790 C C . ARG A 1 109 ? 0.121 16.817 -11.480 1.00 92.00 109 ARG A C 1
ATOM 792 O O . ARG A 1 109 ? 0.427 16.698 -12.666 1.00 92.00 109 ARG A O 1
ATOM 799 N N . ALA A 1 110 ? -0.298 15.793 -10.735 1.00 90.50 110 ALA A N 1
ATOM 800 C CA . ALA A 1 110 ? -0.511 14.449 -11.270 1.00 90.50 110 ALA A CA 1
ATOM 801 C C . ALA A 1 110 ? -1.641 14.434 -12.314 1.00 90.50 110 ALA A C 1
ATOM 803 O O . ALA A 1 110 ? -1.442 13.939 -13.425 1.00 90.50 110 ALA A O 1
ATOM 804 N N . LEU A 1 111 ? -2.772 15.074 -12.003 1.00 92.12 111 LEU A N 1
ATOM 805 C CA . LEU A 1 111 ? -3.921 15.187 -12.904 1.00 92.12 111 LEU A CA 1
ATOM 806 C C . LEU A 1 111 ? -3.589 15.980 -14.176 1.00 92.12 111 LEU A C 1
ATOM 808 O O . LEU A 1 111 ? -3.947 15.556 -15.272 1.00 92.12 111 LEU A O 1
ATOM 812 N N . LYS A 1 112 ? -2.823 17.077 -14.068 1.00 92.19 112 LYS A N 1
ATOM 813 C CA . LYS A 1 112 ? -2.356 17.864 -15.229 1.00 92.19 112 LYS A CA 1
ATOM 814 C C . LYS A 1 112 ? -1.497 17.039 -16.195 1.00 92.19 112 LYS A C 1
ATOM 816 O O . LYS A 1 112 ? -1.476 17.322 -17.388 1.00 92.19 112 LYS A O 1
ATOM 821 N N . ARG A 1 113 ? -0.801 16.013 -15.696 1.00 87.94 113 ARG A N 1
ATOM 822 C CA . ARG A 1 113 ? -0.020 15.060 -16.507 1.00 87.94 113 ARG A CA 1
ATOM 823 C C . ARG A 1 113 ? -0.872 13.921 -17.086 1.00 87.94 113 ARG A C 1
ATOM 825 O O . ARG A 1 113 ? -0.314 13.000 -17.670 1.00 87.94 113 ARG A O 1
ATOM 832 N N . GLY A 1 114 ? -2.194 13.949 -16.902 1.00 88.19 114 GLY A N 1
ATOM 833 C CA . GLY A 1 114 ? -3.111 12.909 -17.372 1.00 88.19 114 GLY A CA 1
ATOM 834 C C . GLY A 1 114 ? -3.023 11.597 -16.587 1.00 88.19 114 GLY A C 1
ATOM 835 O O . GLY A 1 114 ? -3.497 10.569 -17.066 1.00 88.19 114 GLY A O 1
ATOM 836 N N . LYS A 1 115 ? -2.407 11.602 -15.396 1.00 89.75 115 LYS A N 1
ATOM 837 C CA . LYS A 1 115 ? -2.297 10.411 -14.547 1.00 89.75 115 LYS A CA 1
ATOM 838 C C . LYS A 1 115 ? -3.521 10.281 -13.643 1.00 89.75 115 LYS A C 1
ATOM 840 O O . LYS A 1 115 ? -3.932 11.248 -13.009 1.00 89.75 115 LYS A O 1
ATOM 845 N N . LEU A 1 116 ? -4.036 9.060 -13.521 1.00 93.12 116 LEU A N 1
ATOM 846 C CA . LEU A 1 116 ? -4.996 8.697 -12.475 1.00 93.12 116 LEU A CA 1
ATOM 847 C C . LEU A 1 116 ? -4.303 8.663 -11.107 1.00 93.12 116 LEU A C 1
ATOM 849 O O . LEU A 1 116 ? -3.119 8.308 -11.036 1.00 93.12 116 LEU A O 1
ATOM 853 N N . LEU A 1 117 ? -5.039 8.981 -10.040 1.00 95.38 117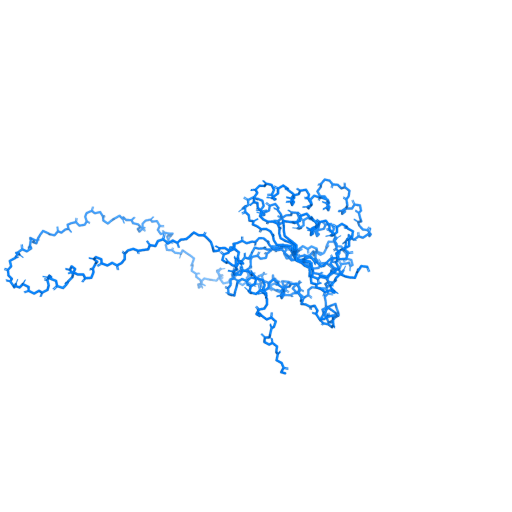 LEU A N 1
ATOM 854 C CA . LEU A 1 117 ? -4.556 8.855 -8.663 1.00 95.38 117 LEU A CA 1
ATOM 855 C C . LEU A 1 117 ? -4.479 7.384 -8.245 1.00 95.38 117 LEU A C 1
ATOM 857 O O . LEU A 1 117 ? -5.117 6.520 -8.842 1.00 95.38 117 LEU A O 1
ATOM 861 N N . VAL A 1 118 ? -3.696 7.089 -7.207 1.00 96.62 118 VAL A N 1
ATOM 862 C CA . VAL A 1 118 ? -3.442 5.708 -6.766 1.00 96.62 118 VAL A CA 1
ATOM 863 C C . VAL A 1 118 ? -4.731 4.957 -6.410 1.00 96.62 118 VAL A C 1
ATOM 865 O O . VAL A 1 118 ? -4.947 3.847 -6.892 1.00 96.62 118 VAL A O 1
ATOM 868 N N . ARG A 1 119 ? -5.634 5.587 -5.651 1.00 96.06 119 ARG A N 1
ATOM 869 C CA . ARG A 1 119 ? -6.922 4.993 -5.256 1.00 96.06 119 ARG A CA 1
ATOM 870 C C . ARG A 1 119 ? -7.881 4.858 -6.436 1.00 96.06 119 ARG A C 1
ATOM 872 O O . ARG A 1 119 ? -8.576 3.855 -6.533 1.00 96.06 119 ARG A O 1
ATOM 879 N N . ASP A 1 120 ? -7.849 5.795 -7.382 1.00 96.06 120 ASP A N 1
ATOM 880 C CA . ASP A 1 120 ? -8.645 5.703 -8.612 1.00 96.06 120 ASP A CA 1
ATOM 881 C C . ASP A 1 120 ? -8.182 4.550 -9.506 1.00 96.06 120 ASP A C 1
ATOM 883 O O . ASP A 1 120 ? -9.006 3.866 -10.111 1.00 96.06 120 ASP A O 1
ATOM 887 N N . ARG A 1 121 ? -6.865 4.304 -9.576 1.00 96.25 121 ARG A N 1
ATOM 888 C CA . ARG A 1 121 ? -6.299 3.150 -10.293 1.00 96.25 121 ARG A CA 1
ATOM 889 C C . ARG A 1 121 ? -6.781 1.841 -9.674 1.00 96.25 121 ARG A C 1
ATOM 891 O O . ARG A 1 121 ? -7.203 0.957 -10.411 1.00 96.25 121 ARG A O 1
ATOM 898 N N . ILE A 1 122 ? -6.758 1.738 -8.343 1.00 97.31 122 ILE A N 1
ATOM 899 C CA . ILE A 1 122 ? -7.264 0.562 -7.620 1.00 97.31 122 ILE A CA 1
ATOM 900 C C . ILE A 1 122 ? -8.762 0.383 -7.886 1.00 97.31 122 ILE A C 1
ATOM 902 O O . ILE A 1 122 ? -9.170 -0.701 -8.284 1.00 97.31 122 ILE A O 1
ATOM 906 N N . ASN A 1 123 ? -9.560 1.448 -7.773 1.00 96.81 123 ASN A N 1
ATOM 907 C CA . ASN A 1 123 ? -11.004 1.412 -8.030 1.00 96.81 123 ASN A CA 1
ATOM 908 C C . ASN A 1 123 ? -11.361 0.992 -9.466 1.00 96.81 123 ASN A C 1
ATOM 910 O O . ASN A 1 123 ? -12.420 0.413 -9.685 1.00 96.81 123 ASN A O 1
ATOM 914 N N . GLN A 1 124 ? -10.511 1.293 -10.452 1.00 96.50 124 GLN A N 1
ATOM 915 C CA . GLN A 1 124 ? -10.701 0.827 -11.831 1.00 96.50 124 GLN A CA 1
ATOM 916 C C . GLN A 1 124 ? -10.214 -0.606 -12.066 1.00 96.50 124 GLN A C 1
ATOM 918 O O . GLN A 1 124 ? -10.657 -1.237 -13.025 1.00 96.50 124 GLN A O 1
ATOM 923 N N . LEU A 1 125 ? -9.286 -1.089 -11.240 1.00 96.94 125 LEU A N 1
ATOM 924 C CA . LEU A 1 125 ? -8.735 -2.435 -11.330 1.00 96.94 125 LEU A CA 1
ATOM 925 C C . LEU A 1 125 ? -9.668 -3.471 -10.695 1.00 96.94 125 LEU A C 1
ATOM 927 O O . LEU A 1 125 ? -9.845 -4.548 -11.262 1.00 96.94 125 LEU A O 1
ATOM 931 N N . VAL A 1 126 ? -10.227 -3.159 -9.523 1.00 97.94 126 VAL A N 1
ATOM 932 C CA . VAL A 1 126 ? -11.100 -4.078 -8.785 1.00 97.94 126 VAL A CA 1
ATOM 933 C C . VAL A 1 126 ? -12.469 -4.226 -9.449 1.00 97.94 126 VAL A C 1
ATOM 935 O O . VAL A 1 126 ? -12.956 -3.330 -10.142 1.00 97.94 126 VAL A O 1
ATOM 938 N N . ASP A 1 127 ? -13.110 -5.366 -9.213 1.00 97.94 127 ASP A N 1
ATOM 939 C CA . ASP A 1 127 ? -14.426 -5.666 -9.761 1.00 97.94 127 ASP A CA 1
ATOM 940 C C . ASP A 1 127 ? -15.467 -4.649 -9.247 1.00 97.94 127 ASP A C 1
ATOM 942 O O . ASP A 1 127 ? -15.467 -4.316 -8.054 1.00 97.94 127 ASP A O 1
ATOM 946 N N . PRO A 1 128 ? -16.387 -4.159 -10.100 1.00 96.88 128 PRO A N 1
ATOM 947 C CA . PRO A 1 128 ? -17.401 -3.193 -9.688 1.00 96.88 128 PRO A CA 1
ATOM 948 C C . PRO A 1 128 ? -18.232 -3.678 -8.494 1.00 96.88 128 PRO A C 1
ATOM 950 O O . PRO A 1 128 ? -18.797 -4.769 -8.522 1.00 96.88 128 PRO A O 1
ATOM 953 N N . GLY A 1 129 ? -18.316 -2.852 -7.447 1.00 95.00 129 GLY A N 1
ATOM 954 C CA . GLY A 1 129 ? -19.044 -3.172 -6.212 1.00 95.00 129 GLY A CA 1
ATOM 955 C C . GLY A 1 129 ? -18.336 -4.172 -5.292 1.00 95.00 129 GLY A C 1
ATOM 956 O O . GLY A 1 129 ? -18.873 -4.501 -4.236 1.00 95.00 129 GLY A O 1
ATOM 957 N N . SER A 1 130 ? -17.144 -4.654 -5.659 1.00 95.94 130 SER A N 1
ATOM 958 C CA . SER A 1 130 ? -16.361 -5.520 -4.782 1.00 95.94 130 SER A CA 1
ATOM 959 C C . SER A 1 130 ? -15.713 -4.731 -3.636 1.00 95.94 130 SER A C 1
ATOM 961 O O . SER A 1 130 ? -15.333 -3.571 -3.816 1.00 95.94 130 SER A O 1
ATOM 963 N N . PRO A 1 131 ? -15.584 -5.339 -2.444 1.00 96.12 131 PRO A N 1
ATOM 964 C CA . PRO A 1 131 ? -14.889 -4.711 -1.333 1.00 96.12 131 PRO A CA 1
ATOM 965 C C . PRO A 1 131 ? -13.379 -4.661 -1.592 1.00 96.12 131 PRO A C 1
ATOM 967 O O . PRO A 1 131 ? -12.805 -5.566 -2.205 1.00 96.12 131 PRO A O 1
ATOM 970 N N . PHE A 1 132 ? -12.734 -3.631 -1.048 1.00 98.00 132 PHE A N 1
ATOM 971 C CA . PHE A 1 132 ? -11.282 -3.522 -0.988 1.00 98.00 132 PHE A CA 1
ATOM 972 C C . PHE A 1 132 ? -10.847 -3.414 0.474 1.00 98.00 132 PHE A C 1
ATOM 974 O O . PHE A 1 132 ? -11.207 -2.462 1.166 1.00 98.00 132 PHE A O 1
ATOM 981 N N . LEU A 1 133 ? -10.087 -4.402 0.946 1.00 98.06 133 LEU A N 1
ATOM 982 C CA . LEU A 1 133 ? -9.515 -4.407 2.288 1.00 98.06 133 LEU A CA 1
ATOM 983 C C . LEU A 1 133 ? -8.152 -3.722 2.249 1.00 98.06 133 LEU A C 1
ATOM 985 O O . LEU A 1 133 ? -7.139 -4.351 1.937 1.00 98.06 133 LEU A O 1
ATOM 989 N N . GLU A 1 134 ? -8.128 -2.430 2.548 1.00 97.81 134 GLU A N 1
ATOM 990 C CA . GLU A 1 134 ? -6.884 -1.674 2.640 1.00 97.81 134 GLU A CA 1
ATOM 991 C C . GLU A 1 134 ? -6.132 -1.961 3.945 1.00 97.81 134 GLU A C 1
ATOM 993 O O . GLU A 1 134 ? -6.723 -2.086 5.017 1.00 97.81 134 GLU A O 1
ATOM 998 N N . LEU A 1 135 ? -4.803 -2.025 3.853 1.00 97.62 135 LEU A N 1
ATOM 999 C CA . LEU A 1 135 ? -3.915 -2.342 4.963 1.00 97.62 135 LEU A CA 1
ATOM 1000 C C . LEU A 1 135 ? -2.964 -1.184 5.282 1.00 97.62 135 LEU A C 1
ATOM 1002 O O . LEU A 1 135 ? -2.397 -0.537 4.396 1.00 97.62 135 LEU A O 1
ATOM 1006 N N . SER A 1 136 ? -2.743 -0.976 6.584 1.00 96.88 136 SER A N 1
ATOM 1007 C CA . SER A 1 136 ? -1.739 -0.054 7.131 1.00 96.88 136 SER A CA 1
ATOM 1008 C C . SER A 1 136 ? -1.880 1.393 6.630 1.00 96.88 136 SER A C 1
ATOM 1010 O O . SER A 1 136 ? -0.903 1.993 6.173 1.00 96.88 136 SER A O 1
ATOM 1012 N N . MET A 1 137 ? -3.087 1.967 6.715 1.00 96.12 137 MET A N 1
ATOM 1013 C CA . MET A 1 137 ? -3.343 3.364 6.321 1.00 96.12 137 MET A CA 1
ATOM 1014 C C . MET A 1 137 ? -2.498 4.376 7.107 1.00 96.12 137 MET A C 1
ATOM 1016 O O . MET A 1 137 ? -1.954 5.296 6.512 1.00 96.12 137 MET A O 1
ATOM 1020 N N . TYR A 1 138 ? -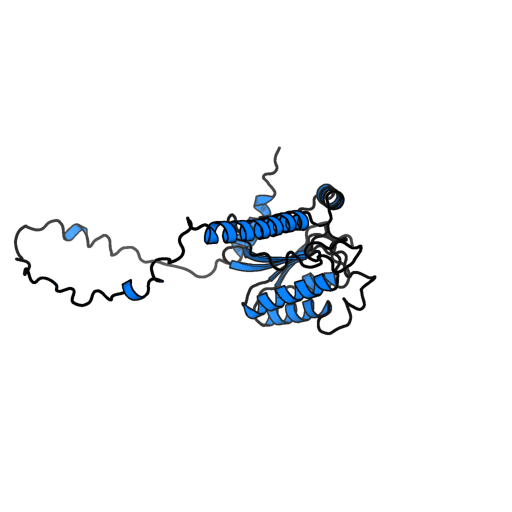2.282 4.151 8.403 1.00 96.06 138 TYR A N 1
ATOM 1021 C CA . TYR A 1 138 ? -1.443 5.001 9.264 1.00 96.06 138 TYR A CA 1
ATOM 1022 C C . TYR A 1 138 ? 0.070 4.814 9.067 1.00 96.06 138 TYR A C 1
ATOM 1024 O O . TYR A 1 138 ? 0.877 5.342 9.829 1.00 96.06 138 TYR A O 1
ATOM 1032 N N . ALA A 1 139 ? 0.500 4.040 8.067 1.00 96.81 139 ALA A N 1
ATOM 1033 C CA . ALA A 1 139 ? 1.922 3.918 7.779 1.00 96.81 139 ALA A CA 1
ATOM 1034 C C . ALA A 1 139 ? 2.523 5.304 7.488 1.00 96.81 139 ALA A C 1
ATOM 1036 O O . ALA A 1 139 ? 1.994 6.046 6.667 1.00 96.81 139 ALA A O 1
ATOM 1037 N N . GLY A 1 140 ? 3.637 5.631 8.143 1.00 93.31 140 GLY A N 1
ATOM 1038 C CA . GLY A 1 140 ? 4.334 6.906 7.951 1.00 93.31 140 GLY A CA 1
ATOM 1039 C C . GLY A 1 140 ? 3.820 8.065 8.806 1.00 93.31 140 GLY A C 1
ATOM 1040 O O . GLY A 1 140 ? 4.492 9.095 8.830 1.00 93.31 140 GLY A O 1
ATOM 1041 N N . GLU A 1 141 ? 2.705 7.896 9.523 1.00 93.88 141 GLU A N 1
ATOM 1042 C CA . GLU A 1 141 ? 2.162 8.927 10.412 1.00 93.88 141 GLU A CA 1
ATOM 1043 C C . GLU A 1 141 ? 3.158 9.242 11.538 1.00 93.88 141 GLU A C 1
ATOM 1045 O O . GLU A 1 141 ? 3.645 8.334 12.210 1.00 93.88 141 GLU A O 1
ATOM 1050 N N . ASP A 1 142 ? 3.517 10.520 11.684 1.00 91.94 142 ASP A N 1
ATOM 1051 C CA . ASP A 1 142 ? 4.453 11.055 12.685 1.00 91.94 142 ASP A CA 1
ATOM 1052 C C . ASP A 1 142 ? 5.848 10.392 12.765 1.00 91.94 142 ASP A C 1
ATOM 1054 O O . ASP A 1 142 ? 6.614 10.634 13.697 1.00 91.94 142 ASP A O 1
ATOM 1058 N N . LEU A 1 143 ? 6.252 9.607 11.756 1.00 94.00 143 LEU A N 1
ATOM 1059 C CA . LEU A 1 143 ? 7.533 8.882 11.774 1.00 94.00 143 LEU A CA 1
ATOM 1060 C C . LEU A 1 143 ? 8.738 9.704 11.296 1.00 94.00 143 LEU A C 1
ATOM 1062 O O . LEU A 1 143 ? 9.878 9.390 11.643 1.00 94.00 143 LEU A O 1
ATOM 1066 N N . TYR A 1 144 ? 8.524 10.723 10.459 1.00 93.06 144 TYR A N 1
ATOM 1067 C CA . TYR A 1 144 ? 9.612 11.416 9.751 1.00 93.06 144 TYR A CA 1
ATOM 1068 C C . TYR A 1 144 ? 9.712 12.911 10.065 1.00 93.06 144 TYR A C 1
ATOM 1070 O O . TYR A 1 144 ? 10.328 13.672 9.312 1.00 93.06 144 TYR A O 1
ATOM 1078 N N . GLY A 1 145 ? 9.163 13.329 11.208 1.00 89.12 145 GLY A N 1
ATOM 1079 C CA . GLY A 1 145 ? 9.227 14.705 11.692 1.00 89.12 145 GLY A CA 1
ATOM 1080 C C . GLY A 1 145 ? 8.566 15.674 10.714 1.00 89.12 145 GLY A C 1
ATOM 1081 O O . GLY A 1 145 ? 7.348 15.733 10.621 1.00 89.12 145 GLY A O 1
ATOM 1082 N N . LYS A 1 146 ? 9.373 16.436 9.967 1.00 86.00 146 LYS A N 1
ATOM 1083 C CA . LYS A 1 146 ? 8.873 17.424 8.992 1.00 86.00 146 LYS A CA 1
ATOM 1084 C C . LYS A 1 146 ? 8.351 16.795 7.698 1.00 86.00 146 LYS A C 1
ATOM 1086 O O . LYS A 1 146 ? 7.601 17.437 6.964 1.00 86.00 146 LYS A O 1
ATOM 1091 N N . ASP A 1 147 ? 8.776 15.576 7.377 1.00 88.50 147 ASP A N 1
ATOM 1092 C CA . ASP A 1 147 ? 8.334 14.897 6.165 1.00 88.50 147 ASP A CA 1
ATOM 1093 C C . ASP A 1 147 ? 7.002 14.185 6.402 1.00 88.50 147 ASP A C 1
ATOM 1095 O O . ASP A 1 147 ? 6.947 13.149 7.056 1.00 88.50 147 ASP A O 1
ATOM 1099 N N . SER A 1 148 ? 5.930 14.709 5.808 1.00 91.81 148 SER A N 1
ATOM 1100 C CA . SER A 1 148 ? 4.656 13.992 5.737 1.00 91.81 148 SER A CA 1
ATOM 1101 C C . SER A 1 148 ? 4.719 12.904 4.658 1.00 91.81 148 SER A C 1
ATOM 1103 O O . SER A 1 148 ? 5.021 13.191 3.492 1.00 91.81 148 SER A O 1
ATOM 1105 N N . VAL A 1 149 ? 4.462 11.655 5.058 1.00 95.12 149 VAL A N 1
ATOM 1106 C CA . VAL A 1 149 ? 4.467 10.466 4.187 1.00 95.12 149 VAL A CA 1
ATOM 1107 C C . VAL A 1 149 ? 3.183 9.655 4.426 1.00 95.12 149 VAL A C 1
ATOM 1109 O O . VAL A 1 149 ? 3.240 8.559 4.986 1.00 95.12 149 VAL A O 1
ATOM 1112 N N . PRO A 1 150 ? 2.008 10.187 4.039 1.00 95.25 150 PRO A N 1
ATOM 1113 C CA . PRO A 1 150 ? 0.731 9.537 4.314 1.00 95.25 150 PRO A CA 1
ATOM 1114 C C . PRO A 1 150 ? 0.661 8.165 3.645 1.00 95.25 150 PRO A C 1
ATOM 1116 O O . PRO A 1 150 ? 1.137 7.974 2.519 1.00 95.25 150 PRO A O 1
ATOM 1119 N N . CYS A 1 151 ? 0.087 7.193 4.356 1.00 96.06 151 CYS A N 1
ATOM 1120 C CA . CYS A 1 151 ? -0.024 5.801 3.915 1.00 96.06 151 CYS A CA 1
ATOM 1121 C C . CYS A 1 151 ? 1.333 5.151 3.559 1.00 96.06 151 CYS A C 1
ATOM 1123 O O . CYS A 1 151 ? 1.385 4.116 2.897 1.00 96.06 151 CYS A O 1
ATOM 1125 N N . GLY A 1 152 ? 2.455 5.742 3.980 1.00 95.75 152 GLY A N 1
ATOM 1126 C CA . GLY A 1 152 ? 3.805 5.314 3.634 1.00 95.75 152 GLY A CA 1
ATOM 1127 C C . GLY A 1 152 ? 4.151 5.539 2.160 1.00 95.75 152 GLY A C 1
ATOM 1128 O O . GLY A 1 152 ? 5.089 4.913 1.677 1.00 95.75 152 GLY A O 1
ATOM 1129 N N . GLY A 1 153 ? 3.395 6.368 1.427 1.00 95.94 153 GLY A N 1
ATOM 1130 C CA . GLY A 1 153 ? 3.555 6.558 -0.023 1.00 95.94 153 GLY A CA 1
ATOM 1131 C C . GLY A 1 153 ? 3.189 5.326 -0.863 1.00 95.94 153 GLY A C 1
ATOM 1132 O O . GLY A 1 153 ? 3.561 5.231 -2.036 1.00 95.94 153 GLY A O 1
ATOM 1133 N N . LEU A 1 154 ? 2.484 4.363 -0.261 1.00 97.19 154 LEU A N 1
ATOM 1134 C CA . LEU A 1 154 ? 2.135 3.086 -0.870 1.00 97.19 154 LEU A CA 1
ATOM 1135 C C . LEU A 1 154 ? 0.771 2.616 -0.361 1.00 97.19 154 LEU A C 1
ATOM 1137 O O . LEU A 1 154 ? 0.608 2.333 0.823 1.00 97.19 154 LEU A O 1
ATOM 1141 N N . VAL A 1 155 ? -0.198 2.475 -1.257 1.00 98.25 155 VAL A N 1
ATOM 1142 C CA . VAL A 1 155 ? -1.494 1.872 -0.937 1.00 98.25 155 VAL A CA 1
ATOM 1143 C C . VAL A 1 155 ? -1.392 0.367 -1.148 1.00 98.25 155 VAL A C 1
ATOM 1145 O O . VAL A 1 155 ? -1.015 -0.094 -2.223 1.00 98.25 155 VAL A O 1
ATOM 1148 N N . THR A 1 156 ? -1.716 -0.402 -0.113 1.00 98.44 156 THR A N 1
ATOM 1149 C CA . THR A 1 156 ? -1.687 -1.868 -0.142 1.00 98.44 156 THR A CA 1
ATOM 1150 C C . THR A 1 156 ? -3.017 -2.419 0.325 1.00 98.44 156 THR A C 1
ATOM 1152 O O . THR A 1 156 ? -3.591 -1.886 1.274 1.00 98.44 156 THR A O 1
ATOM 1155 N N . GLY A 1 157 ? -3.486 -3.503 -0.276 1.00 98.31 157 GLY A N 1
ATOM 1156 C CA . GLY A 1 157 ? -4.704 -4.154 0.183 1.00 98.31 157 GLY A CA 1
ATOM 1157 C C . GLY A 1 157 ? -5.076 -5.380 -0.628 1.00 98.31 157 GLY A C 1
ATOM 1158 O O . GLY A 1 157 ? -4.368 -5.766 -1.556 1.00 98.31 157 GLY A O 1
ATOM 1159 N N . ILE A 1 158 ? -6.205 -5.981 -0.268 1.00 98.69 158 ILE A N 1
ATOM 1160 C CA . ILE A 1 158 ? -6.761 -7.153 -0.941 1.00 98.69 158 ILE A CA 1
ATOM 1161 C C . ILE A 1 158 ? -8.066 -6.743 -1.619 1.00 98.69 158 ILE A C 1
ATOM 1163 O O . ILE A 1 158 ? -8.968 -6.208 -0.973 1.00 98.69 158 ILE A O 1
ATOM 1167 N N . GLY A 1 159 ? -8.165 -6.995 -2.920 1.00 98.25 159 GLY A N 1
ATOM 1168 C CA . GLY A 1 159 ? -9.358 -6.722 -3.722 1.00 98.25 159 GLY A CA 1
ATOM 1169 C C . GLY A 1 159 ? -9.763 -7.930 -4.555 1.00 98.25 159 GLY A C 1
ATOM 1170 O O . GLY A 1 159 ? -9.028 -8.916 -4.629 1.00 98.25 159 GLY A O 1
ATOM 1171 N N . ARG A 1 160 ? -10.933 -7.856 -5.198 1.00 98.25 160 ARG A N 1
ATOM 1172 C CA . ARG A 1 160 ? -11.330 -8.834 -6.218 1.00 98.25 160 ARG A CA 1
ATOM 1173 C C . ARG A 1 160 ? -11.028 -8.300 -7.608 1.00 98.25 160 ARG A C 1
ATOM 1175 O O . ARG A 1 160 ? -11.397 -7.172 -7.910 1.00 98.25 160 ARG A O 1
ATOM 1182 N N . VAL A 1 161 ? -10.377 -9.105 -8.438 1.00 97.88 161 VAL A N 1
ATOM 1183 C CA . VAL A 1 161 ? -10.123 -8.816 -9.854 1.00 97.88 161 VAL A CA 1
ATOM 1184 C C . VAL A 1 161 ? -10.506 -10.054 -10.654 1.00 97.88 161 VAL A C 1
ATOM 1186 O O . VAL A 1 161 ? -9.950 -11.132 -10.433 1.00 97.88 161 VAL A O 1
ATOM 1189 N N . GLN A 1 162 ? -11.470 -9.916 -11.564 1.00 96.50 162 GLN A N 1
ATOM 1190 C CA . GLN A 1 162 ? -12.026 -11.027 -12.344 1.00 96.50 162 GLN A CA 1
ATOM 1191 C C . GLN A 1 162 ? -12.512 -12.186 -11.448 1.00 96.50 162 GLN A C 1
ATOM 1193 O O . GLN A 1 162 ? -12.250 -13.360 -11.711 1.00 96.50 162 GLN A O 1
ATOM 1198 N N . GLY A 1 163 ? -13.178 -11.853 -10.338 1.00 96.50 163 GLY A N 1
ATOM 1199 C CA . GLY A 1 163 ? -13.709 -12.805 -9.363 1.00 96.50 163 GLY A CA 1
ATOM 1200 C C . GLY A 1 163 ? -12.673 -13.417 -8.414 1.00 96.50 163 GLY A C 1
ATOM 1201 O O . GLY A 1 163 ? -13.053 -14.193 -7.536 1.00 96.50 163 GLY A O 1
ATOM 1202 N N . LYS A 1 164 ? -11.384 -13.075 -8.542 1.00 97.06 164 LYS A N 1
ATOM 1203 C CA . LYS A 1 164 ? -10.292 -13.640 -7.732 1.00 97.06 164 LYS A CA 1
ATOM 1204 C C . LYS A 1 164 ? -9.781 -12.646 -6.706 1.00 97.06 164 LYS A C 1
ATOM 1206 O O . LYS A 1 164 ? -9.612 -11.475 -7.025 1.00 97.06 164 LYS A O 1
ATOM 1211 N N . LEU A 1 165 ? -9.505 -13.118 -5.492 1.00 98.12 165 LEU A N 1
ATOM 1212 C CA . LEU A 1 165 ? -8.824 -12.309 -4.483 1.00 98.12 165 LEU A CA 1
ATOM 1213 C C . LEU A 1 165 ? -7.364 -12.116 -4.884 1.00 98.12 165 LEU A C 1
ATOM 1215 O O . LEU A 1 165 ? -6.671 -13.089 -5.176 1.00 98.12 165 LEU A O 1
ATOM 1219 N N . VAL A 1 166 ? -6.917 -10.865 -4.888 1.00 98.31 166 VAL A N 1
ATOM 1220 C CA . VAL A 1 166 ? -5.555 -10.479 -5.255 1.00 98.31 166 VAL A CA 1
ATOM 1221 C C . VAL A 1 166 ? -5.010 -9.465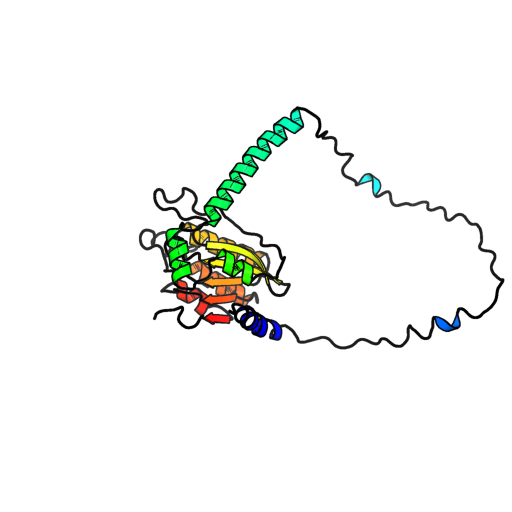 -4.263 1.00 98.31 166 VAL A C 1
ATOM 1223 O O . VAL A 1 166 ? -5.731 -8.579 -3.795 1.00 98.31 166 VAL A O 1
ATOM 1226 N N . CYS A 1 167 ? -3.723 -9.588 -3.963 1.00 98.38 167 CYS A N 1
ATOM 1227 C CA . CYS A 1 167 ? -2.976 -8.567 -3.250 1.00 98.38 167 CYS A CA 1
ATOM 1228 C C . CYS A 1 167 ? -2.589 -7.465 -4.234 1.00 98.38 167 CYS A C 1
ATOM 1230 O O . CYS A 1 167 ? -2.051 -7.734 -5.306 1.00 98.38 167 CYS A O 1
ATOM 1232 N N . ILE A 1 168 ? -2.851 -6.216 -3.870 1.00 98.69 168 ILE A N 1
ATOM 1233 C CA . ILE A 1 168 ? -2.539 -5.044 -4.683 1.00 98.69 168 ILE A CA 1
ATOM 1234 C C . ILE A 1 168 ? -1.537 -4.192 -3.914 1.00 98.69 168 ILE A C 1
ATOM 1236 O O . ILE A 1 168 ? -1.763 -3.847 -2.753 1.00 98.69 168 ILE A O 1
ATOM 1240 N N . VAL A 1 169 ? -0.439 -3.837 -4.576 1.00 98.31 169 VAL A N 1
ATOM 1241 C CA . VAL A 1 169 ? 0.595 -2.934 -4.067 1.00 98.31 169 VAL A CA 1
ATOM 1242 C C . VAL A 1 169 ? 0.730 -1.781 -5.049 1.00 98.31 169 VAL A C 1
ATOM 1244 O O . VAL A 1 169 ? 1.158 -1.980 -6.181 1.00 98.31 169 VAL A O 1
ATOM 1247 N N . ALA A 1 170 ? 0.361 -0.571 -4.640 1.00 97.81 170 ALA A N 1
ATOM 1248 C CA . ALA A 1 170 ? 0.282 0.574 -5.535 1.00 97.81 170 ALA A CA 1
ATOM 1249 C C . ALA A 1 170 ? 1.034 1.784 -4.980 1.00 97.81 170 ALA A C 1
ATOM 1251 O O . ALA A 1 170 ? 0.726 2.280 -3.897 1.00 97.81 170 ALA A O 1
ATOM 1252 N N . ASN A 1 171 ? 2.016 2.283 -5.731 1.00 97.06 171 ASN A N 1
ATOM 1253 C CA . ASN A 1 171 ? 2.748 3.489 -5.348 1.00 97.06 171 ASN A CA 1
ATOM 1254 C C . ASN A 1 171 ? 1.875 4.736 -5.506 1.00 97.06 171 ASN A C 1
ATOM 1256 O O . ASN A 1 171 ? 1.154 4.881 -6.497 1.00 97.06 171 ASN A O 1
ATOM 1260 N N . ASP A 1 172 ? 1.984 5.654 -4.545 1.00 96.50 172 ASP A N 1
ATOM 1261 C CA . ASP A 1 172 ? 1.393 6.981 -4.656 1.00 96.50 172 ASP A CA 1
ATOM 1262 C C . ASP A 1 172 ? 2.447 7.998 -5.130 1.00 96.50 172 ASP A C 1
ATOM 1264 O O . ASP A 1 172 ? 3.242 8.488 -4.322 1.00 96.50 172 ASP A O 1
ATOM 1268 N N . PRO A 1 173 ? 2.461 8.375 -6.424 1.00 93.62 173 PRO A N 1
ATOM 1269 C CA . PRO A 1 173 ? 3.423 9.344 -6.944 1.00 93.62 173 PRO A CA 1
ATOM 1270 C C . PRO A 1 173 ? 3.211 10.760 -6.383 1.00 93.62 173 PRO A C 1
ATOM 1272 O O . PRO A 1 173 ? 4.085 11.615 -6.546 1.00 93.62 173 PRO A O 1
ATOM 1275 N N . THR A 1 174 ? 2.070 11.045 -5.741 1.00 95.00 174 THR A N 1
ATOM 1276 C CA . THR A 1 174 ? 1.820 12.347 -5.107 1.00 95.00 174 THR A CA 1
ATOM 1277 C C . THR A 1 174 ? 2.620 12.497 -3.812 1.00 95.00 174 THR A C 1
ATOM 1279 O O . THR A 1 174 ? 3.077 13.596 -3.497 1.00 95.00 174 THR A O 1
ATOM 1282 N N . VAL A 1 175 ? 2.888 11.397 -3.102 1.00 95.81 175 VAL A N 1
ATOM 1283 C CA . VAL A 1 175 ? 3.624 11.389 -1.833 1.00 95.81 175 VAL A CA 1
ATOM 1284 C C . VAL A 1 175 ? 5.122 11.324 -2.105 1.00 95.81 175 VAL A C 1
ATOM 1286 O O . VAL A 1 175 ? 5.661 10.270 -2.429 1.00 95.81 175 VAL A O 1
ATOM 1289 N N . LYS A 1 176 ? 5.813 12.468 -2.003 1.00 93.62 176 LYS A N 1
ATOM 1290 C CA . LYS A 1 176 ? 7.278 12.572 -2.193 1.00 93.62 176 LYS A CA 1
ATOM 1291 C C . LYS A 1 176 ? 7.762 11.891 -3.492 1.00 93.62 176 LYS A C 1
ATOM 1293 O O . LYS A 1 176 ? 8.838 11.295 -3.523 1.00 93.62 176 LYS A O 1
ATOM 1298 N N . GLY A 1 177 ? 6.957 11.954 -4.559 1.00 90.75 177 GLY A N 1
ATOM 1299 C CA . GLY A 1 177 ? 7.268 11.339 -5.856 1.00 90.75 177 GLY A CA 1
ATOM 1300 C C . GLY A 1 177 ? 7.157 9.809 -5.892 1.00 90.75 177 GLY A C 1
ATOM 1301 O O . GLY A 1 177 ? 7.757 9.187 -6.767 1.00 90.75 177 GLY A O 1
ATOM 1302 N N . GLY A 1 178 ? 6.460 9.191 -4.934 1.00 91.94 178 GLY A N 1
ATOM 1303 C CA . GLY A 1 178 ? 6.372 7.735 -4.797 1.00 91.94 178 GLY A CA 1
ATOM 1304 C C . GLY A 1 178 ? 7.691 7.096 -4.363 1.00 91.94 178 GLY A C 1
ATOM 1305 O O . GLY A 1 178 ? 7.941 5.931 -4.675 1.00 91.94 178 GLY A O 1
ATOM 1306 N N . THR A 1 179 ? 8.576 7.863 -3.720 1.00 94.25 179 THR A N 1
ATOM 1307 C CA . THR A 1 179 ? 9.875 7.358 -3.260 1.00 94.25 179 THR A CA 1
ATOM 1308 C C . THR A 1 179 ? 9.723 6.433 -2.056 1.00 94.25 179 THR A C 1
ATOM 1310 O O . THR A 1 179 ? 8.850 6.622 -1.211 1.00 94.25 179 THR A O 1
ATOM 1313 N N . TYR A 1 180 ? 10.588 5.425 -1.963 1.00 95.75 180 TYR A N 1
ATOM 1314 C CA . TYR A 1 180 ? 10.567 4.465 -0.865 1.00 95.75 180 TYR A CA 1
ATOM 1315 C C . TYR A 1 180 ? 11.270 5.017 0.370 1.00 95.75 180 TYR A C 1
ATOM 1317 O O . TYR A 1 180 ? 12.493 5.162 0.396 1.00 95.75 180 TYR A O 1
ATOM 1325 N N . PHE A 1 181 ? 10.479 5.278 1.406 1.00 96.81 181 PHE A N 1
ATOM 1326 C CA . PHE A 1 181 ? 10.947 5.478 2.771 1.00 96.81 181 PHE A CA 1
ATOM 1327 C C . PHE A 1 181 ? 11.119 4.116 3.467 1.00 96.81 181 PHE A C 1
ATOM 1329 O O . PHE A 1 181 ? 10.561 3.118 3.000 1.00 96.81 181 PHE A O 1
ATOM 1336 N N . PRO A 1 182 ? 11.824 4.048 4.613 1.00 97.06 182 PRO A N 1
ATOM 1337 C CA . PRO A 1 182 ? 11.954 2.801 5.372 1.00 97.06 182 PRO A CA 1
ATOM 1338 C C . PRO A 1 182 ? 10.603 2.122 5.670 1.00 97.06 182 PRO A C 1
ATOM 1340 O O . PRO A 1 182 ? 10.454 0.910 5.513 1.00 97.06 182 PRO A O 1
ATOM 1343 N N . ILE A 1 183 ? 9.566 2.904 6.004 1.00 97.56 183 ILE A N 1
ATOM 1344 C CA . ILE A 1 183 ? 8.217 2.377 6.246 1.00 97.56 183 ILE A CA 1
ATOM 1345 C C . ILE A 1 183 ? 7.561 1.854 4.967 1.00 97.56 183 ILE A C 1
ATOM 1347 O O . ILE A 1 183 ? 6.819 0.878 5.023 1.00 97.56 183 ILE A O 1
ATOM 1351 N N . THR A 1 184 ? 7.851 2.464 3.814 1.00 97.50 184 THR A N 1
ATOM 1352 C CA . THR A 1 184 ? 7.343 2.028 2.509 1.00 97.50 184 THR A CA 1
ATOM 1353 C C . THR A 1 184 ? 7.851 0.628 2.189 1.00 97.50 184 THR A C 1
ATOM 1355 O O . THR A 1 184 ? 7.066 -0.224 1.781 1.00 97.50 184 THR A O 1
ATOM 1358 N N . VAL A 1 185 ? 9.144 0.367 2.427 1.00 97.44 185 VAL A N 1
ATOM 1359 C CA . VAL A 1 185 ? 9.739 -0.966 2.241 1.00 97.44 185 VAL A CA 1
ATOM 1360 C C . VAL A 1 185 ? 9.064 -1.974 3.159 1.00 97.44 185 VAL A C 1
ATOM 1362 O O . VAL A 1 185 ? 8.548 -2.984 2.687 1.00 97.44 185 VAL A O 1
ATOM 1365 N N . LYS A 1 186 ? 8.981 -1.664 4.458 1.00 98.19 186 LYS A N 1
ATOM 1366 C CA . LYS A 1 186 ? 8.348 -2.544 5.446 1.00 98.19 186 LYS A CA 1
ATOM 1367 C C . LYS A 1 186 ? 6.891 -2.857 5.091 1.00 98.19 186 LYS A C 1
ATOM 1369 O O . LYS A 1 186 ? 6.471 -4.007 5.185 1.00 98.19 186 LYS A O 1
ATOM 1374 N N . LYS A 1 187 ? 6.130 -1.855 4.642 1.00 98.38 187 LYS A N 1
ATOM 1375 C CA . LYS A 1 187 ? 4.736 -2.015 4.208 1.00 98.38 187 LYS A CA 1
ATOM 1376 C C . LYS A 1 187 ? 4.616 -2.880 2.952 1.00 98.38 187 LYS A C 1
ATOM 1378 O O . LYS A 1 187 ? 3.747 -3.747 2.900 1.00 98.38 187 LYS A O 1
ATOM 1383 N N . HIS A 1 188 ? 5.499 -2.689 1.972 1.00 98.38 188 HIS A N 1
ATOM 1384 C CA . HIS A 1 188 ? 5.542 -3.522 0.770 1.00 98.38 188 HIS A CA 1
ATOM 1385 C C . HIS A 1 188 ? 5.821 -4.987 1.138 1.00 98.38 188 HIS A C 1
ATOM 1387 O O . HIS A 1 188 ? 5.047 -5.873 0.773 1.00 98.38 188 HIS A O 1
ATOM 1393 N N . LEU A 1 189 ? 6.874 -5.239 1.921 1.00 98.31 189 LEU A N 1
ATOM 1394 C CA . LEU A 1 189 ? 7.237 -6.587 2.363 1.00 98.31 189 LEU A CA 1
ATOM 1395 C C . LEU A 1 189 ? 6.116 -7.246 3.165 1.00 98.31 189 LEU A C 1
ATOM 1397 O O . LEU A 1 189 ? 5.824 -8.417 2.945 1.00 98.31 189 LEU A O 1
ATOM 1401 N N . ARG A 1 190 ? 5.427 -6.486 4.025 1.00 98.56 190 ARG A N 1
ATOM 1402 C CA . ARG A 1 190 ? 4.277 -7.002 4.771 1.00 98.56 190 ARG A CA 1
ATOM 1403 C C . ARG A 1 190 ? 3.140 -7.452 3.851 1.00 98.56 190 ARG A C 1
ATOM 1405 O O . ARG A 1 190 ? 2.512 -8.470 4.123 1.00 98.56 190 ARG A O 1
ATOM 1412 N N . MET A 1 191 ? 2.872 -6.728 2.764 1.00 98.38 191 MET A N 1
ATOM 1413 C CA . MET A 1 191 ? 1.852 -7.144 1.799 1.00 98.38 191 MET A CA 1
ATOM 1414 C C . MET A 1 191 ? 2.268 -8.420 1.051 1.00 98.38 191 MET A C 1
ATOM 1416 O O . MET A 1 191 ? 1.435 -9.301 0.860 1.00 98.38 191 MET A O 1
ATOM 1420 N N . GLN A 1 192 ? 3.547 -8.562 0.680 1.00 98.44 192 GLN A N 1
ATOM 1421 C CA . GLN A 1 192 ? 4.056 -9.801 0.073 1.00 98.44 192 GLN A CA 1
ATOM 1422 C C . GLN A 1 192 ? 3.991 -10.989 1.037 1.00 98.44 192 GLN A C 1
ATOM 1424 O O . GLN A 1 192 ? 3.601 -12.075 0.630 1.00 98.44 192 GLN A O 1
ATOM 1429 N N . GLU A 1 193 ? 4.302 -10.783 2.317 1.00 98.44 193 GLU A N 1
ATOM 1430 C CA . GLU A 1 193 ? 4.190 -11.824 3.342 1.00 98.44 193 GLU A CA 1
ATOM 1431 C C . GLU A 1 193 ? 2.743 -12.328 3.472 1.00 98.44 193 GLU A C 1
ATOM 1433 O O . GLU A 1 193 ? 2.492 -13.531 3.487 1.00 98.44 193 GLU A O 1
ATOM 1438 N N . ILE A 1 194 ? 1.772 -11.408 3.495 1.00 98.50 194 ILE A N 1
ATOM 1439 C CA . ILE A 1 194 ? 0.345 -11.753 3.493 1.00 98.50 194 ILE A CA 1
ATOM 1440 C C . ILE A 1 194 ? -0.031 -12.491 2.202 1.00 98.50 194 ILE A C 1
ATOM 1442 O O . ILE A 1 194 ? -0.784 -13.464 2.265 1.00 98.50 194 ILE A O 1
ATOM 1446 N N . ALA A 1 195 ? 0.482 -12.057 1.046 1.00 98.25 195 ALA A N 1
ATOM 1447 C CA . ALA A 1 195 ? 0.230 -12.714 -0.234 1.00 98.25 195 ALA A CA 1
ATOM 1448 C C . ALA A 1 195 ? 0.745 -14.162 -0.244 1.00 98.25 195 ALA A C 1
ATOM 1450 O O . ALA A 1 195 ? 0.001 -15.069 -0.609 1.00 98.25 195 ALA A O 1
ATOM 1451 N N . GLU A 1 196 ? 1.972 -14.391 0.228 1.00 98.12 196 GLU A N 1
ATOM 1452 C CA . GLU A 1 196 ? 2.582 -15.719 0.329 1.00 98.12 196 GLU A CA 1
ATOM 1453 C C . GLU A 1 196 ? 1.793 -16.625 1.289 1.00 98.12 196 GLU A C 1
ATOM 1455 O O . GLU A 1 196 ? 1.378 -17.720 0.902 1.00 98.12 196 GLU A O 1
ATOM 1460 N N . GLN A 1 197 ? 1.508 -16.149 2.508 1.00 98.38 197 GLN A N 1
ATOM 1461 C CA . GLN A 1 197 ? 0.804 -16.920 3.545 1.00 98.38 197 GLN A CA 1
ATOM 1462 C C . GLN A 1 197 ? -0.621 -17.312 3.136 1.00 98.38 197 GLN A C 1
ATOM 1464 O O . GLN A 1 197 ? -1.085 -18.398 3.479 1.00 98.38 197 GLN A O 1
ATOM 1469 N N . ASN A 1 198 ? -1.311 -16.448 2.388 1.00 98.31 198 ASN A N 1
ATOM 1470 C CA . ASN A 1 198 ? -2.689 -16.680 1.947 1.00 98.31 198 ASN A CA 1
ATOM 1471 C C . ASN A 1 198 ? -2.780 -17.205 0.505 1.00 98.31 198 ASN A C 1
ATOM 1473 O O . ASN A 1 198 ? -3.882 -17.359 -0.018 1.00 98.31 198 ASN A O 1
ATOM 1477 N N . ARG A 1 199 ? -1.636 -17.484 -0.139 1.00 98.00 199 ARG A N 1
ATOM 1478 C CA . ARG A 1 199 ? -1.537 -17.939 -1.534 1.00 98.00 199 ARG A CA 1
ATOM 1479 C C . ARG A 1 199 ? -2.298 -17.047 -2.523 1.00 98.00 199 ARG A C 1
ATOM 1481 O O . ARG A 1 199 ? -3.000 -17.538 -3.407 1.00 98.00 199 ARG A O 1
ATOM 1488 N N . LEU A 1 200 ? -2.158 -15.734 -2.371 1.00 98.12 200 LEU A N 1
ATOM 1489 C CA . LEU A 1 200 ?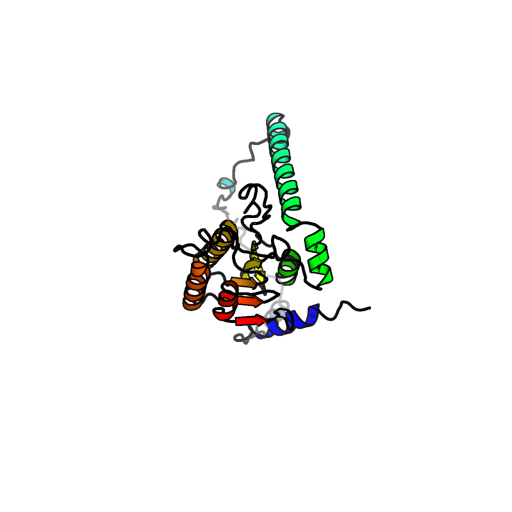 -2.817 -14.740 -3.215 1.00 98.12 200 LEU A CA 1
ATOM 1490 C C . LEU A 1 200 ? -1.888 -14.294 -4.359 1.00 98.12 200 LEU A C 1
ATOM 1492 O O . LEU A 1 200 ? -0.711 -14.028 -4.109 1.00 98.12 200 LEU A O 1
ATOM 1496 N N . PRO A 1 201 ? -2.393 -14.161 -5.600 1.00 97.94 201 PRO A N 1
ATOM 1497 C CA . PRO A 1 201 ? -1.676 -13.474 -6.671 1.00 97.94 201 PRO A CA 1
ATOM 1498 C C . PRO A 1 201 ? -1.406 -12.010 -6.307 1.00 97.94 201 PRO A C 1
ATOM 1500 O O . PRO A 1 201 ? -2.218 -11.379 -5.619 1.00 97.94 201 PRO A O 1
ATOM 1503 N N . SER A 1 202 ? -0.309 -11.456 -6.820 1.00 98.12 202 SER A N 1
ATOM 1504 C CA . SER A 1 202 ? 0.121 -10.084 -6.532 1.00 98.12 202 SER A CA 1
ATOM 1505 C C . SER A 1 202 ? 0.081 -9.212 -7.783 1.00 98.12 202 SER A C 1
ATOM 1507 O O . SER A 1 202 ? 0.630 -9.576 -8.821 1.00 98.12 202 SER A O 1
ATOM 1509 N N . ILE A 1 203 ? -0.532 -8.032 -7.667 1.00 98.56 203 ILE A N 1
ATOM 1510 C CA . ILE A 1 203 ? -0.538 -6.990 -8.697 1.00 98.56 203 ILE A CA 1
ATOM 1511 C C . ILE A 1 203 ? 0.188 -5.750 -8.169 1.00 98.56 203 ILE A C 1
ATOM 1513 O O . ILE A 1 203 ? -0.229 -5.130 -7.187 1.00 98.56 203 ILE A O 1
ATOM 1517 N N . TYR A 1 204 ? 1.250 -5.355 -8.864 1.00 98.12 204 TYR A N 1
ATOM 1518 C CA . TYR A 1 204 ? 2.072 -4.191 -8.553 1.00 98.12 204 TYR A CA 1
ATOM 1519 C C . TYR A 1 204 ? 1.726 -3.028 -9.488 1.00 98.12 204 TYR A C 1
ATOM 1521 O O . TYR A 1 204 ? 1.992 -3.090 -10.685 1.00 98.12 204 TYR A O 1
ATOM 1529 N N . LEU A 1 205 ? 1.160 -1.940 -8.964 1.00 97.38 205 LEU A N 1
ATOM 1530 C CA . LEU A 1 205 ? 0.955 -0.691 -9.703 1.00 97.38 205 LEU A CA 1
ATOM 1531 C C . LEU A 1 205 ? 2.152 0.236 -9.457 1.00 97.38 205 LEU A C 1
ATOM 1533 O O . LEU A 1 205 ? 2.182 1.005 -8.491 1.00 97.38 205 LEU A O 1
ATOM 1537 N N . VAL A 1 206 ? 3.149 0.132 -10.333 1.00 95.94 206 VAL A N 1
ATOM 1538 C CA . VAL A 1 206 ? 4.465 0.754 -10.174 1.00 95.94 206 VAL A CA 1
ATOM 1539 C C . VAL A 1 206 ? 4.462 2.176 -10.742 1.00 95.94 206 VAL A C 1
ATOM 1541 O O . VAL A 1 206 ? 4.249 2.391 -11.937 1.00 95.94 206 VAL A O 1
ATOM 1544 N N . ASP A 1 207 ? 4.701 3.159 -9.875 1.00 93.81 207 ASP A N 1
ATOM 1545 C CA . ASP A 1 207 ? 4.891 4.579 -10.220 1.00 93.81 207 ASP A CA 1
ATOM 1546 C C . ASP A 1 207 ? 5.738 5.230 -9.115 1.00 93.81 207 ASP A C 1
ATOM 1548 O O . ASP A 1 207 ? 5.224 5.896 -8.215 1.00 93.81 207 ASP A O 1
ATOM 1552 N N . SER A 1 208 ? 7.039 4.935 -9.126 1.00 90.69 208 SER A N 1
ATOM 1553 C CA . SER A 1 208 ? 7.976 5.279 -8.056 1.00 90.69 208 SER A CA 1
ATOM 1554 C C . SER A 1 208 ? 9.214 5.991 -8.594 1.00 90.69 208 SER A C 1
ATOM 1556 O O . SER A 1 208 ? 9.848 5.545 -9.550 1.00 90.69 208 SER A O 1
ATOM 1558 N N . GLY A 1 209 ? 9.602 7.078 -7.922 1.00 89.00 209 GLY A N 1
ATOM 1559 C CA . GLY A 1 209 ? 10.861 7.784 -8.162 1.00 89.00 209 GLY A CA 1
ATOM 1560 C C . GLY A 1 209 ? 12.121 7.085 -7.625 1.00 89.00 209 GLY A C 1
ATOM 1561 O O . GLY A 1 209 ? 13.197 7.670 -7.714 1.00 89.00 209 GLY A O 1
ATOM 1562 N N . GLY A 1 210 ? 12.010 5.880 -7.050 1.00 90.38 210 GLY A N 1
ATOM 1563 C CA . GLY A 1 210 ? 13.134 5.121 -6.487 1.00 90.38 210 GLY A CA 1
ATOM 1564 C C . GLY A 1 210 ? 13.231 5.203 -4.958 1.00 90.38 210 GLY A C 1
ATOM 1565 O O . GLY A 1 210 ? 12.234 5.414 -4.269 1.00 90.38 210 GLY A O 1
ATOM 1566 N N . ALA A 1 211 ? 14.428 5.001 -4.406 1.00 92.31 211 ALA A N 1
ATOM 1567 C CA . ALA A 1 211 ? 14.665 5.042 -2.961 1.00 92.31 211 ALA A CA 1
ATOM 1568 C C . ALA A 1 211 ? 14.778 6.482 -2.431 1.00 92.31 211 ALA A C 1
ATOM 1570 O O . ALA A 1 211 ? 15.277 7.377 -3.115 1.00 92.31 211 ALA A O 1
ATOM 1571 N N . ASN A 1 212 ? 14.368 6.710 -1.181 1.00 93.44 212 ASN A N 1
ATOM 1572 C CA . ASN A 1 212 ? 14.627 7.971 -0.494 1.00 93.44 212 ASN A CA 1
ATOM 1573 C C . ASN A 1 212 ? 16.127 8.094 -0.164 1.00 93.44 212 ASN A C 1
ATOM 1575 O O . ASN A 1 212 ? 16.600 7.549 0.832 1.00 93.44 212 ASN A O 1
ATOM 1579 N N . LEU A 1 213 ? 16.876 8.814 -1.007 1.00 93.00 213 LEU A N 1
ATOM 1580 C CA . LEU A 1 213 ? 18.337 8.926 -0.903 1.00 93.00 213 LEU A CA 1
ATOM 1581 C C . LEU A 1 213 ? 18.848 9.409 0.469 1.00 93.00 213 LEU A C 1
ATOM 1583 O O . LEU A 1 213 ? 19.800 8.807 0.965 1.00 93.00 213 LEU A O 1
ATOM 1587 N N . PRO A 1 214 ? 18.228 10.404 1.143 1.00 94.12 214 PRO A N 1
ATOM 1588 C CA . PRO A 1 214 ? 18.663 10.817 2.482 1.00 94.12 214 PRO A CA 1
ATOM 1589 C C . PRO A 1 214 ? 18.623 9.693 3.528 1.00 94.12 214 PRO A C 1
ATOM 1591 O O . PRO A 1 214 ? 19.364 9.732 4.506 1.00 94.12 214 PRO A O 1
ATOM 1594 N N . ARG A 1 215 ? 17.771 8.682 3.322 1.00 93.44 215 ARG A N 1
ATOM 1595 C CA . ARG A 1 215 ? 17.581 7.532 4.218 1.00 93.44 215 ARG A CA 1
ATOM 1596 C C . ARG A 1 215 ? 18.021 6.216 3.576 1.00 93.44 215 ARG A C 1
ATOM 1598 O O . ARG A 1 215 ? 17.606 5.154 4.023 1.00 93.44 215 ARG A O 1
ATOM 1605 N N . GLN A 1 216 ? 18.874 6.263 2.548 1.00 92.94 216 GLN A N 1
ATOM 1606 C CA . GLN A 1 216 ? 19.261 5.081 1.765 1.00 92.94 216 GLN A CA 1
ATOM 1607 C C . GLN A 1 216 ? 19.793 3.921 2.623 1.00 92.94 216 GLN A C 1
ATOM 1609 O O . GLN A 1 216 ? 19.489 2.764 2.339 1.00 92.94 216 GLN A O 1
ATOM 1614 N N . LYS A 1 217 ? 20.503 4.224 3.721 1.00 94.31 217 LYS A N 1
ATOM 1615 C CA . LYS A 1 217 ? 21.077 3.217 4.626 1.00 94.31 217 LYS A CA 1
ATOM 1616 C C . LYS A 1 217 ? 20.011 2.352 5.308 1.00 94.31 217 LYS A C 1
ATOM 1618 O O . LYS A 1 217 ? 20.266 1.192 5.595 1.00 94.31 217 LYS A O 1
ATOM 1623 N N . ASP A 1 218 ? 18.812 2.902 5.488 1.00 93.62 218 ASP A N 1
ATOM 1624 C CA . ASP A 1 218 ? 17.666 2.260 6.139 1.00 93.62 218 ASP A CA 1
ATOM 1625 C C . ASP A 1 218 ? 16.662 1.723 5.094 1.00 93.62 218 ASP A C 1
ATOM 1627 O O . ASP A 1 218 ? 15.542 1.340 5.423 1.00 93.62 218 ASP A O 1
ATOM 1631 N N . VAL A 1 219 ? 17.031 1.767 3.807 1.00 93.75 219 VAL A N 1
ATOM 1632 C CA . VAL A 1 219 ? 16.182 1.368 2.673 1.00 93.75 219 VAL A CA 1
ATOM 1633 C C . VAL A 1 219 ? 16.864 0.327 1.792 1.00 93.75 219 VAL A C 1
ATOM 1635 O O . VAL A 1 219 ? 16.161 -0.488 1.211 1.00 93.75 219 VAL A O 1
ATOM 1638 N N . TYR A 1 220 ? 18.194 0.329 1.666 1.00 94.00 220 TYR A N 1
ATOM 1639 C CA . TYR A 1 220 ? 18.916 -0.462 0.661 1.00 94.00 220 TYR A CA 1
ATOM 1640 C C . TYR A 1 220 ? 19.636 -1.723 1.185 1.00 94.00 220 TYR A C 1
ATOM 1642 O O . TYR A 1 220 ? 19.372 -2.791 0.639 1.00 94.00 220 TYR A O 1
ATOM 1650 N N . PRO A 1 221 ? 20.520 -1.657 2.204 1.00 95.94 221 PRO A N 1
ATOM 1651 C CA . PRO A 1 221 ? 21.555 -2.688 2.381 1.00 95.94 221 PRO A CA 1
ATOM 1652 C C . PRO A 1 221 ? 21.146 -3.984 3.104 1.00 95.94 221 PRO A C 1
ATOM 1654 O O . PRO A 1 221 ? 21.787 -5.006 2.880 1.00 95.94 221 PRO A O 1
ATOM 1657 N N . ASP A 1 222 ? 20.157 -3.959 3.999 1.00 96.88 222 ASP A N 1
ATOM 1658 C CA . ASP A 1 222 ? 19.898 -5.061 4.934 1.00 96.88 222 ASP A CA 1
ATOM 1659 C C . ASP A 1 222 ? 18.987 -6.165 4.352 1.00 96.88 222 ASP A C 1
ATOM 1661 O O . ASP A 1 222 ? 18.326 -6.011 3.323 1.00 96.88 222 ASP A O 1
ATOM 1665 N N . ARG A 1 223 ? 18.914 -7.309 5.033 1.00 96.25 223 ARG A N 1
ATOM 1666 C CA . ARG A 1 223 ? 18.157 -8.503 4.622 1.00 96.25 223 ARG A CA 1
ATOM 1667 C C . ARG A 1 223 ? 16.676 -8.238 4.343 1.00 96.25 223 ARG A C 1
ATOM 1669 O O . ARG A 1 223 ? 16.103 -8.885 3.463 1.00 96.25 223 ARG A O 1
ATOM 1676 N N . ASP A 1 224 ? 16.063 -7.351 5.120 1.00 95.94 224 ASP A N 1
ATOM 1677 C CA . ASP A 1 224 ? 14.645 -6.987 5.016 1.00 95.94 224 ASP A CA 1
ATOM 1678 C C . ASP A 1 224 ? 14.471 -5.561 4.455 1.00 95.94 224 ASP A C 1
ATOM 1680 O O . ASP A 1 224 ? 13.478 -4.879 4.707 1.00 95.94 224 ASP A O 1
ATOM 1684 N N . HIS A 1 225 ? 15.456 -5.103 3.677 1.00 96.69 225 HIS A N 1
ATOM 1685 C CA . HIS A 1 225 ? 15.404 -3.863 2.910 1.00 96.69 225 HIS A CA 1
ATOM 1686 C C . HIS A 1 225 ? 14.904 -4.107 1.476 1.00 96.69 225 HIS A C 1
ATOM 1688 O O . HIS A 1 225 ? 14.382 -5.170 1.137 1.00 96.69 225 HIS A O 1
ATOM 1694 N N . PHE A 1 226 ? 15.012 -3.092 0.619 1.00 94.56 226 PHE A N 1
ATOM 1695 C CA . PHE A 1 226 ? 14.373 -3.025 -0.694 1.00 94.56 226 PHE A CA 1
ATOM 1696 C C . PHE A 1 226 ? 14.632 -4.246 -1.592 1.00 94.56 226 PHE A C 1
ATOM 1698 O O . PHE A 1 226 ? 13.716 -4.712 -2.267 1.00 94.56 226 PHE A O 1
ATOM 1705 N N . GLY A 1 227 ? 15.837 -4.827 -1.546 1.00 95.88 227 GLY A N 1
ATOM 1706 C CA . GLY A 1 227 ? 16.179 -6.032 -2.314 1.00 95.88 227 GLY A CA 1
ATOM 1707 C C . GLY A 1 227 ? 15.337 -7.268 -1.967 1.00 95.88 227 GLY A C 1
ATOM 1708 O O . GLY A 1 227 ? 15.154 -8.155 -2.802 1.00 95.88 227 GLY A O 1
ATOM 1709 N N . ARG A 1 228 ? 14.757 -7.318 -0.762 1.00 97.94 228 ARG A N 1
ATOM 1710 C CA . ARG A 1 228 ? 13.912 -8.430 -0.321 1.00 97.94 228 ARG A CA 1
ATOM 1711 C C . ARG A 1 228 ? 12.610 -8.536 -1.110 1.00 97.94 228 ARG A C 1
ATOM 1713 O O . ARG A 1 228 ? 12.093 -9.640 -1.258 1.00 97.94 228 ARG A O 1
ATOM 1720 N N . ILE A 1 229 ? 12.134 -7.424 -1.676 1.00 97.62 229 ILE A N 1
ATOM 1721 C CA . ILE A 1 229 ? 10.941 -7.393 -2.533 1.00 97.62 229 ILE A CA 1
ATOM 1722 C C . ILE A 1 229 ? 11.126 -8.346 -3.718 1.00 97.62 229 ILE A C 1
ATOM 1724 O O . ILE A 1 229 ? 10.248 -9.156 -4.008 1.00 97.62 229 ILE A O 1
ATOM 1728 N N . PHE A 1 230 ? 12.299 -8.299 -4.349 1.00 96.62 230 PHE A N 1
ATOM 1729 C CA . PHE A 1 230 ? 12.646 -9.104 -5.520 1.00 96.62 230 PHE A CA 1
ATOM 1730 C C . PHE A 1 230 ? 12.818 -10.579 -5.175 1.00 96.62 230 PHE A C 1
ATOM 1732 O O . PHE A 1 230 ? 12.326 -11.455 -5.883 1.00 96.62 230 PHE A O 1
ATOM 1739 N N . TYR A 1 231 ? 13.481 -10.852 -4.051 1.00 97.81 231 TYR A N 1
ATOM 1740 C CA . TYR A 1 231 ? 13.638 -12.206 -3.532 1.00 97.81 231 TYR A CA 1
ATOM 1741 C C . TYR A 1 231 ? 12.278 -12.864 -3.270 1.00 97.81 231 TYR A C 1
ATOM 1743 O O . TYR A 1 231 ? 12.040 -13.993 -3.699 1.00 97.81 231 TYR A O 1
ATOM 1751 N N . ASN A 1 232 ? 11.368 -12.146 -2.606 1.00 98.06 232 ASN A N 1
ATOM 1752 C CA . ASN A 1 232 ? 10.021 -12.636 -2.337 1.00 98.06 232 ASN A CA 1
ATOM 1753 C C . ASN A 1 232 ? 9.238 -12.837 -3.641 1.00 98.06 232 ASN A C 1
ATOM 1755 O O . ASN A 1 232 ? 8.570 -13.853 -3.793 1.00 98.06 232 ASN A O 1
ATOM 1759 N N . GLN A 1 233 ? 9.353 -11.913 -4.598 1.00 97.56 233 GLN A N 1
ATOM 1760 C CA . GLN A 1 233 ? 8.676 -12.007 -5.891 1.00 97.56 233 GLN A CA 1
ATOM 1761 C C . GLN A 1 233 ? 9.097 -13.265 -6.668 1.00 97.56 233 GLN A C 1
ATOM 1763 O O . GLN A 1 233 ? 8.238 -14.037 -7.093 1.00 97.56 233 GLN A O 1
ATOM 1768 N N . ALA A 1 234 ? 10.403 -13.537 -6.763 1.00 97.44 234 ALA A N 1
ATOM 1769 C CA . ALA A 1 234 ? 10.917 -14.745 -7.413 1.00 97.44 234 ALA A CA 1
ATOM 1770 C C . ALA A 1 234 ? 10.454 -16.037 -6.717 1.00 97.44 234 ALA A C 1
ATOM 1772 O O . ALA A 1 234 ? 10.108 -17.015 -7.378 1.00 97.44 234 ALA A O 1
ATOM 1773 N N . ARG A 1 235 ? 10.420 -16.047 -5.379 1.00 98.06 235 ARG A N 1
ATOM 1774 C CA . ARG A 1 235 ? 9.937 -17.200 -4.605 1.00 98.06 235 ARG A CA 1
ATOM 1775 C C . ARG A 1 235 ? 8.443 -17.437 -4.760 1.00 98.06 235 ARG A C 1
ATOM 1777 O O . ARG A 1 235 ? 8.024 -18.571 -4.944 1.00 98.06 235 ARG A O 1
ATOM 1784 N N . MET A 1 236 ? 7.636 -16.384 -4.689 1.00 98.12 236 MET A N 1
ATOM 1785 C CA . MET A 1 236 ? 6.192 -16.506 -4.870 1.00 98.12 236 MET A CA 1
ATOM 1786 C C . MET A 1 236 ? 5.861 -16.994 -6.287 1.00 98.12 236 MET A C 1
ATOM 1788 O O . MET A 1 236 ? 5.036 -17.896 -6.428 1.00 98.12 236 MET A O 1
ATOM 1792 N N . SER A 1 237 ? 6.562 -16.488 -7.309 1.00 97.94 237 SER A N 1
ATOM 1793 C CA . SER A 1 237 ? 6.448 -16.991 -8.685 1.00 97.94 237 SER A CA 1
ATOM 1794 C C . SER A 1 237 ? 6.786 -18.490 -8.770 1.00 97.94 237 SER A C 1
ATOM 1796 O O . SER A 1 237 ? 5.981 -19.272 -9.278 1.00 97.94 237 SER A O 1
ATOM 1798 N N . SER A 1 238 ? 7.888 -18.951 -8.158 1.00 97.44 238 SER A N 1
ATOM 1799 C CA . SER A 1 238 ? 8.248 -20.383 -8.164 1.00 97.44 238 SER A CA 1
ATOM 1800 C C . SER A 1 238 ? 7.275 -21.285 -7.391 1.00 97.44 238 SER A C 1
ATOM 1802 O O . SER A 1 238 ? 7.186 -22.481 -7.667 1.00 97.44 238 SER A O 1
ATOM 1804 N N . MET A 1 239 ? 6.492 -20.723 -6.465 1.00 97.38 239 MET A N 1
ATOM 1805 C CA . MET A 1 239 ? 5.388 -21.403 -5.771 1.00 97.38 239 MET A CA 1
ATOM 1806 C C . MET A 1 239 ? 4.082 -21.444 -6.587 1.00 97.38 239 MET A C 1
ATOM 1808 O O . MET A 1 239 ? 3.069 -21.966 -6.103 1.00 97.38 239 MET A O 1
ATOM 1812 N N . GLY A 1 240 ? 4.084 -20.887 -7.802 1.00 96.94 240 GLY A N 1
ATOM 1813 C CA . GLY A 1 240 ? 2.916 -20.776 -8.672 1.00 96.94 240 GLY A CA 1
ATOM 1814 C C . GLY A 1 240 ? 1.950 -19.660 -8.268 1.00 96.94 240 GLY A C 1
ATOM 1815 O O . GLY A 1 240 ? 0.768 -19.745 -8.599 1.00 96.94 240 GLY A O 1
ATOM 1816 N N . LEU A 1 241 ? 2.410 -18.647 -7.523 1.00 97.75 241 LEU A N 1
ATOM 1817 C CA . LEU A 1 241 ? 1.630 -17.448 -7.205 1.00 97.75 241 LEU A CA 1
ATOM 1818 C C . LEU A 1 241 ? 1.948 -16.360 -8.243 1.00 97.75 241 LEU A C 1
ATOM 1820 O O . LEU A 1 241 ? 3.055 -15.818 -8.202 1.00 97.75 241 LEU A O 1
ATOM 1824 N N . PRO A 1 242 ? 1.009 -16.001 -9.138 1.00 97.94 242 PRO A N 1
ATOM 1825 C CA . PRO A 1 242 ? 1.291 -15.057 -10.215 1.00 97.94 242 PRO A CA 1
ATOM 1826 C C . PRO A 1 242 ? 1.727 -13.681 -9.704 1.00 97.94 242 PRO A C 1
ATOM 1828 O O . PRO A 1 242 ? 1.082 -13.106 -8.820 1.00 97.94 242 PRO A O 1
ATOM 1831 N N . GLN A 1 243 ? 2.798 -13.153 -10.292 1.00 98.31 243 GLN A N 1
ATOM 1832 C CA . GLN A 1 243 ? 3.346 -11.822 -10.045 1.00 98.31 243 GLN A CA 1
ATOM 1833 C C . GLN A 1 243 ? 3.119 -10.950 -11.285 1.00 98.31 243 GLN A C 1
ATOM 1835 O O . GLN A 1 243 ? 3.724 -11.185 -12.327 1.00 98.31 243 GLN A O 1
ATOM 1840 N N . ILE A 1 244 ? 2.258 -9.936 -11.186 1.00 98.25 244 ILE A N 1
ATOM 1841 C CA . ILE A 1 244 ? 1.899 -9.060 -12.313 1.00 98.25 244 ILE A CA 1
ATOM 1842 C C . ILE A 1 244 ? 2.331 -7.631 -11.999 1.00 98.25 244 ILE A C 1
ATOM 1844 O O . ILE A 1 244 ? 1.980 -7.092 -10.950 1.00 98.25 244 ILE A O 1
ATOM 1848 N N . ALA A 1 245 ? 3.042 -6.983 -12.919 1.00 97.56 245 ALA A N 1
ATOM 1849 C CA . ALA A 1 245 ? 3.460 -5.593 -12.773 1.00 97.56 245 ALA A CA 1
ATOM 1850 C C . ALA A 1 245 ? 2.834 -4.685 -13.838 1.00 97.56 245 ALA A C 1
ATOM 1852 O O . ALA A 1 245 ? 2.908 -4.937 -15.037 1.00 97.56 245 ALA A O 1
ATOM 1853 N N . CYS A 1 246 ? 2.271 -3.565 -13.399 1.00 96.50 246 CYS A N 1
ATOM 1854 C CA . CYS A 1 246 ? 1.750 -2.499 -14.241 1.00 96.50 246 CYS A CA 1
ATOM 1855 C C . CYS A 1 246 ? 2.592 -1.241 -14.016 1.00 96.50 246 CYS A C 1
ATOM 1857 O O . CYS A 1 246 ? 2.465 -0.578 -12.986 1.00 96.50 246 CYS A O 1
ATOM 1859 N N . VAL A 1 247 ? 3.438 -0.891 -14.981 1.00 95.25 247 VAL A N 1
ATOM 1860 C CA . VAL A 1 247 ? 4.270 0.313 -14.954 1.00 95.25 247 VAL A CA 1
ATOM 1861 C C . VAL A 1 247 ? 3.464 1.495 -15.489 1.00 95.25 247 VAL A C 1
ATOM 1863 O O . VAL A 1 247 ? 3.174 1.603 -16.684 1.00 95.25 247 VAL A O 1
ATOM 1866 N N . LEU A 1 248 ? 3.079 2.383 -14.572 1.00 93.06 248 LEU A N 1
ATOM 1867 C CA . LEU A 1 248 ? 2.174 3.513 -14.815 1.00 93.06 248 LEU A CA 1
ATOM 1868 C C . LEU A 1 248 ? 2.899 4.869 -14.823 1.00 93.06 248 LEU A C 1
ATOM 1870 O O . LEU A 1 248 ? 2.271 5.923 -14.962 1.00 93.06 248 LEU A O 1
ATOM 1874 N N . GLY A 1 249 ? 4.219 4.863 -14.663 1.00 89.38 249 GLY A N 1
ATOM 1875 C CA . GLY A 1 249 ? 5.021 6.072 -14.614 1.00 89.38 249 GLY A CA 1
ATOM 1876 C C . GLY A 1 249 ? 6.503 5.801 -14.428 1.00 89.38 249 GLY A C 1
ATOM 1877 O O . GLY A 1 249 ? 7.066 4.912 -15.065 1.00 89.38 249 GLY A O 1
ATOM 1878 N N . SER A 1 250 ? 7.134 6.596 -13.566 1.00 85.75 250 SER A N 1
ATOM 1879 C CA . SER A 1 250 ? 8.565 6.464 -13.307 1.00 85.75 250 SER A CA 1
ATOM 1880 C C . SER A 1 250 ? 8.852 5.122 -12.640 1.00 85.75 250 SER A C 1
ATOM 1882 O O . SER A 1 250 ? 8.104 4.662 -11.776 1.00 85.75 250 SER A O 1
ATOM 1884 N N . CYS A 1 251 ? 9.926 4.486 -13.085 1.00 86.38 251 CYS A N 1
ATOM 1885 C CA . CYS A 1 251 ? 10.358 3.183 -12.612 1.00 86.38 251 CYS A CA 1
ATOM 1886 C C . CYS A 1 251 ? 11.879 3.114 -12.777 1.00 86.38 251 CYS A C 1
ATOM 1888 O O . CYS A 1 251 ? 12.391 2.615 -13.774 1.00 86.38 251 CYS A O 1
ATOM 1890 N N . THR A 1 252 ? 12.604 3.743 -11.851 1.00 84.12 252 THR A N 1
ATOM 1891 C CA . THR A 1 252 ? 14.056 3.942 -11.959 1.00 84.12 252 THR A CA 1
ATOM 1892 C C . THR A 1 252 ? 14.826 3.094 -10.947 1.00 84.12 252 THR A C 1
ATOM 1894 O O . THR A 1 252 ? 14.352 2.821 -9.839 1.00 84.12 252 THR A O 1
ATOM 1897 N N . ALA A 1 253 ? 16.041 2.692 -11.334 1.00 85.50 253 ALA A N 1
ATOM 1898 C CA . ALA A 1 253 ? 16.987 1.929 -10.519 1.00 85.50 253 ALA A CA 1
ATOM 1899 C C . ALA A 1 253 ? 16.339 0.701 -9.857 1.00 85.50 253 ALA A C 1
ATOM 1901 O O . ALA A 1 253 ? 15.856 -0.188 -1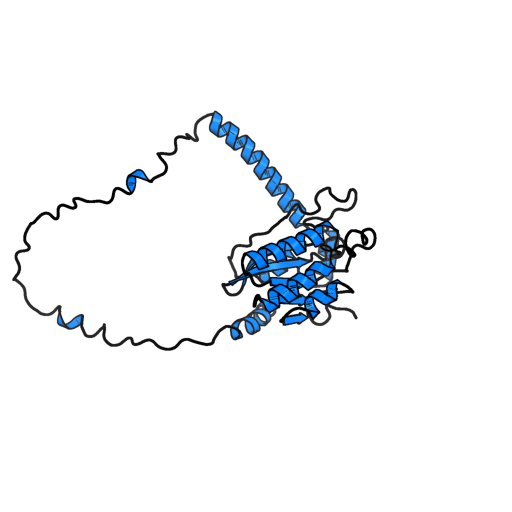0.550 1.00 85.50 253 ALA A O 1
ATOM 1902 N N . GLY A 1 254 ? 16.289 0.657 -8.523 1.00 75.06 254 GLY A N 1
ATOM 1903 C CA . GLY A 1 254 ? 15.693 -0.463 -7.805 1.00 75.06 254 GLY A CA 1
ATOM 1904 C C . GLY A 1 254 ? 14.240 -0.739 -8.220 1.00 75.06 254 GLY A C 1
ATOM 1905 O O . GLY A 1 254 ? 13.841 -1.896 -8.296 1.00 75.06 254 GLY A O 1
ATOM 1906 N N . GLY A 1 255 ? 13.447 0.294 -8.519 1.00 79.94 255 GLY A N 1
ATOM 1907 C CA . GLY A 1 255 ? 12.050 0.114 -8.918 1.00 79.94 255 GLY A CA 1
ATOM 1908 C C . GLY A 1 255 ? 11.888 -0.711 -10.198 1.00 79.94 255 GLY A C 1
ATOM 1909 O O . GLY A 1 255 ? 10.859 -1.362 -10.351 1.00 79.94 255 GLY A O 1
ATOM 1910 N N . ALA A 1 256 ? 12.906 -0.733 -11.068 1.00 88.06 256 ALA A N 1
ATOM 1911 C CA . ALA A 1 256 ? 12.893 -1.448 -12.343 1.00 88.06 256 ALA A CA 1
ATOM 1912 C C . ALA A 1 256 ? 12.911 -2.975 -12.188 1.00 88.06 256 ALA A C 1
ATOM 1914 O O . ALA A 1 256 ? 12.430 -3.682 -13.068 1.00 88.06 256 ALA A O 1
ATOM 1915 N N . TYR A 1 257 ? 13.398 -3.506 -11.064 1.00 91.31 257 TYR A N 1
ATOM 1916 C CA . TYR A 1 257 ? 13.394 -4.953 -10.843 1.00 91.31 257 TYR A CA 1
ATOM 1917 C C . TYR A 1 257 ? 11.991 -5.513 -10.584 1.00 91.31 257 TYR A C 1
ATOM 1919 O O . TYR A 1 257 ? 11.750 -6.671 -10.908 1.00 91.31 257 TYR A O 1
ATOM 1927 N N . VAL A 1 258 ? 11.050 -4.704 -10.074 1.00 93.12 258 VAL A N 1
ATOM 1928 C CA . VAL A 1 258 ? 9.656 -5.141 -9.865 1.00 93.12 258 VAL A CA 1
ATOM 1929 C C . VAL A 1 258 ? 9.014 -5.604 -11.182 1.00 93.12 258 VAL A C 1
ATOM 1931 O O . VAL A 1 258 ? 8.570 -6.748 -11.233 1.00 93.12 258 VAL A O 1
ATOM 1934 N N . PRO A 1 259 ? 8.985 -4.803 -12.267 1.00 94.06 259 PRO A N 1
ATOM 1935 C CA . PRO A 1 259 ? 8.497 -5.296 -13.551 1.00 94.06 259 PRO A CA 1
ATOM 1936 C C . PRO A 1 259 ? 9.416 -6.350 -14.182 1.00 94.06 259 PRO A C 1
ATOM 1938 O O . PRO A 1 259 ? 8.927 -7.350 -14.694 1.00 94.06 259 PRO A O 1
ATOM 1941 N N . CYS A 1 260 ? 10.743 -6.200 -14.117 1.00 93.31 260 CYS A N 1
ATOM 1942 C CA . CYS A 1 260 ? 11.644 -7.166 -14.761 1.00 93.31 260 CYS A CA 1
ATOM 1943 C C . CYS A 1 260 ? 11.543 -8.592 -14.193 1.00 93.31 260 CYS A C 1
ATOM 1945 O O . CYS A 1 260 ? 11.860 -9.543 -14.900 1.00 93.31 260 CYS A O 1
ATOM 1947 N N . MET A 1 261 ? 11.132 -8.747 -12.932 1.00 93.81 261 MET A N 1
ATOM 1948 C CA . MET A 1 261 ? 10.990 -10.049 -12.272 1.00 93.81 261 MET A CA 1
ATOM 1949 C C . MET A 1 261 ? 9.536 -10.517 -12.167 1.00 93.81 261 MET A C 1
ATOM 1951 O O . MET A 1 261 ? 9.250 -11.468 -11.439 1.00 93.81 261 MET A O 1
ATOM 1955 N N . ALA A 1 262 ? 8.590 -9.801 -12.775 1.00 96.06 262 ALA A N 1
ATOM 1956 C CA . ALA A 1 262 ? 7.186 -10.199 -12.787 1.00 96.06 262 ALA A CA 1
ATOM 1957 C C . ALA A 1 262 ? 6.958 -11.227 -13.899 1.00 96.06 262 ALA A C 1
ATOM 1959 O O . ALA A 1 262 ? 7.616 -11.167 -14.937 1.00 96.06 262 ALA A O 1
ATOM 1960 N N . ASP A 1 263 ? 6.010 -12.140 -13.695 1.00 97.06 263 ASP A N 1
ATOM 1961 C CA . ASP A 1 263 ? 5.635 -13.135 -14.705 1.00 97.06 263 ASP A CA 1
ATOM 1962 C C . ASP A 1 263 ? 5.048 -12.437 -15.940 1.00 97.06 263 ASP A C 1
ATOM 1964 O O . ASP A 1 263 ? 5.330 -12.805 -17.079 1.00 97.06 263 ASP A O 1
ATOM 1968 N N . GLU A 1 264 ? 4.274 -11.372 -15.705 1.00 97.25 264 GLU A N 1
ATOM 1969 C CA . GLU A 1 264 ? 3.751 -10.493 -16.743 1.00 97.25 264 GLU A CA 1
ATOM 1970 C C . GLU A 1 264 ? 3.955 -9.020 -16.382 1.00 97.25 264 GLU A C 1
ATOM 1972 O O . GLU A 1 264 ? 3.694 -8.585 -15.256 1.00 97.25 264 GLU A O 1
ATOM 1977 N N . THR A 1 265 ? 4.370 -8.232 -17.376 1.00 96.75 265 THR A N 1
ATOM 1978 C CA . THR A 1 265 ? 4.576 -6.789 -17.235 1.00 96.75 265 THR A CA 1
ATOM 1979 C C . THR A 1 265 ? 3.815 -6.005 -18.294 1.00 96.75 265 THR A C 1
ATOM 1981 O O . THR A 1 265 ? 3.948 -6.238 -19.494 1.00 96.75 265 THR A O 1
ATOM 1984 N N . ILE A 1 266 ? 3.061 -5.007 -17.839 1.00 96.00 266 ILE A N 1
ATOM 1985 C CA . ILE A 1 266 ? 2.296 -4.070 -18.658 1.00 96.00 266 ILE A CA 1
ATOM 1986 C C . ILE A 1 266 ? 2.907 -2.682 -18.490 1.00 96.00 266 ILE A C 1
ATOM 1988 O O . ILE A 1 266 ? 3.044 -2.195 -17.372 1.00 96.00 266 ILE A O 1
ATOM 1992 N N . ILE A 1 267 ? 3.234 -2.011 -19.594 1.00 94.38 267 ILE A N 1
ATOM 1993 C CA . ILE A 1 267 ? 3.829 -0.669 -19.573 1.00 94.38 267 ILE A CA 1
ATOM 1994 C C . ILE A 1 267 ? 2.919 0.300 -20.322 1.00 94.38 267 ILE A C 1
ATOM 1996 O O . ILE A 1 267 ? 2.578 0.083 -21.488 1.00 94.38 267 ILE A O 1
ATOM 2000 N N . VAL A 1 268 ? 2.534 1.399 -19.670 1.00 91.56 268 VAL A N 1
ATOM 2001 C CA . VAL A 1 268 ? 1.792 2.476 -20.334 1.00 91.56 268 VAL A CA 1
ATOM 2002 C C . VAL A 1 268 ? 2.737 3.233 -21.269 1.00 91.56 268 VAL A C 1
ATOM 2004 O O . VAL A 1 268 ? 3.758 3.779 -20.848 1.00 91.56 268 VAL A O 1
ATOM 2007 N N . LYS A 1 269 ? 2.394 3.289 -22.561 1.00 88.06 269 LYS A N 1
ATOM 2008 C CA . LYS A 1 269 ? 3.196 3.989 -23.574 1.00 88.06 269 LYS A CA 1
ATOM 2009 C C . LYS A 1 269 ? 3.416 5.455 -23.176 1.00 88.06 269 LYS A C 1
ATOM 2011 O O . LYS A 1 269 ? 2.457 6.176 -22.920 1.00 88.06 269 LYS A O 1
ATOM 2016 N N . GLY A 1 270 ? 4.677 5.888 -23.164 1.00 76.25 270 GLY A N 1
ATOM 2017 C CA . GLY A 1 270 ? 5.069 7.257 -22.806 1.00 76.25 270 GLY A CA 1
ATOM 2018 C C . GLY A 1 270 ? 5.083 7.554 -21.301 1.00 76.25 270 GLY A C 1
ATOM 2019 O O . GLY A 1 270 ? 5.330 8.695 -20.923 1.00 76.25 270 GLY A O 1
ATOM 2020 N N . ALA A 1 271 ? 4.830 6.561 -20.441 1.00 65.25 271 ALA A N 1
ATOM 2021 C CA . ALA A 1 271 ? 4.861 6.740 -18.989 1.00 65.25 271 ALA A CA 1
ATOM 2022 C C . ALA A 1 271 ? 6.279 6.648 -18.395 1.00 65.25 271 ALA A C 1
ATOM 2024 O O . ALA A 1 271 ? 6.551 7.284 -17.375 1.00 65.25 271 ALA A O 1
ATOM 2025 N N . CYS A 1 272 ? 7.181 5.909 -19.046 1.00 56.72 272 CYS A N 1
ATOM 2026 C CA . CYS A 1 272 ? 8.604 5.880 -18.721 1.00 56.72 272 CYS A CA 1
ATOM 2027 C C . CYS A 1 272 ? 9.361 6.811 -19.673 1.00 56.72 272 CYS A C 1
ATOM 2029 O O . CYS A 1 272 ? 9.427 6.557 -20.874 1.00 56.72 272 CYS A O 1
ATOM 2031 N N . SER A 1 273 ? 9.923 7.890 -19.138 1.00 47.91 273 SER A N 1
ATOM 2032 C CA . SER A 1 273 ? 11.006 8.630 -19.785 1.00 47.91 273 SER A CA 1
ATOM 2033 C C . SER A 1 273 ? 12.304 7.868 -19.517 1.00 47.91 273 SER A C 1
ATOM 2035 O O . SER A 1 273 ? 12.702 7.770 -18.354 1.00 47.91 273 SER A O 1
ATOM 2037 N N . ALA A 1 274 ? 12.871 7.274 -20.569 1.00 34.22 274 ALA A N 1
ATOM 2038 C CA . ALA A 1 274 ? 14.241 6.766 -20.571 1.00 34.22 274 ALA A CA 1
ATOM 2039 C C . ALA A 1 274 ? 15.242 7.922 -20.436 1.00 34.22 274 ALA A C 1
ATOM 2041 O O . ALA A 1 274 ? 14.915 9.027 -20.932 1.00 34.22 274 ALA A O 1
#

InterPro domains:
  IPR011762 Acetyl-coenzyme A carboxyltransferase, N-terminal [PS50980] (84-274)
  IPR029045 ClpP/crotonase-like domain superfamily [SSF52096] (83-272)
  IPR034733 Acetyl-coenzyme A carboxylase carboxyl transferase subunit beta [PF01039] (111-270)
  IPR045190 Methylcrotonoyl-CoA carboxylase beta chain MCCB/AccD1-like [PTHR22855] (68-271)

Sequence (274 aa):
MSSSSARKRLLGTAGRFFALSQAPNSTSSVVAGVAAALARGAGWFKAPTAAISVTAARAYFNNALDRCAVDPQTQEFQENRAAMDKLVAGLQSDMERISKGGGEEAVKRALKRGKLLVRDRINQLVDPGSPFLELSMYAGEDLYGKDSVPCGGLVTGIGRVQGKLVCIVANDPTVKGGTYFPITVKKHLRMQEIAEQNRLPSIYLVDSGGANLPRQKDVYPDRDHFGRIFYNQARMSSMGLPQIACVLGSCTAGGAYVPCMADETIIVKGACSA

Foldseek 3Di:
DDPPPPLPPVVVVVVPPPDDDDDDDDDDDPPVPPVVPPPDDDDDDDDPPPPPPPVDPPPPVVPPPPDPPDDCPDPVNVVVVVVVVVVVVVVVVLLVVLVCFLHDVLVVVCVVVVHDFQVVVVCSQADPPKDKAWPQQCQQPPPPPVQRQGSQQWIWTWGHGPNFIATEIAGGCSRVHSAHDLSNLVVLVVSLVVCQVVVHAYEYHQRHPYHPVVRCVSAPDDPSHLVVNLVSLLVSVVVVRAQEYEDQAEQDDSSVSSQVSGPYYHYDPPRYDD